Protein AF-A0A0F9E425-F1 (afdb_monomer)

Structure (mmCIF, N/CA/C/O backbone):
data_AF-A0A0F9E425-F1
#
_entry.id   AF-A0A0F9E425-F1
#
loop_
_atom_site.group_PDB
_atom_site.id
_atom_site.type_symbol
_atom_site.label_atom_id
_atom_site.label_alt_id
_atom_site.label_comp_id
_atom_site.label_asym_id
_atom_site.label_entity_id
_atom_site.label_seq_id
_atom_site.pdbx_PDB_ins_code
_atom_site.Cartn_x
_atom_site.Cartn_y
_atom_site.Cartn_z
_atom_site.occupancy
_atom_site.B_iso_or_equiv
_atom_site.auth_seq_id
_atom_site.auth_comp_id
_atom_site.auth_asym_id
_atom_site.auth_atom_id
_atom_site.pdbx_PDB_model_num
ATOM 1 N N . MET A 1 1 ? 0.631 -3.404 28.131 1.00 61.56 1 MET A N 1
ATOM 2 C CA . MET A 1 1 ? -0.247 -3.613 26.960 1.00 61.56 1 MET A CA 1
ATOM 3 C C . MET A 1 1 ? -1.088 -4.842 27.243 1.00 61.56 1 MET A C 1
ATOM 5 O O . MET A 1 1 ? -0.499 -5.851 27.614 1.00 61.56 1 MET A O 1
ATOM 9 N N . LYS A 1 2 ? -2.419 -4.755 27.151 1.00 72.88 2 LYS A N 1
ATOM 10 C CA . LYS A 1 2 ? -3.288 -5.937 27.237 1.00 72.88 2 LYS A CA 1
ATOM 11 C C . LYS A 1 2 ? -3.445 -6.493 25.8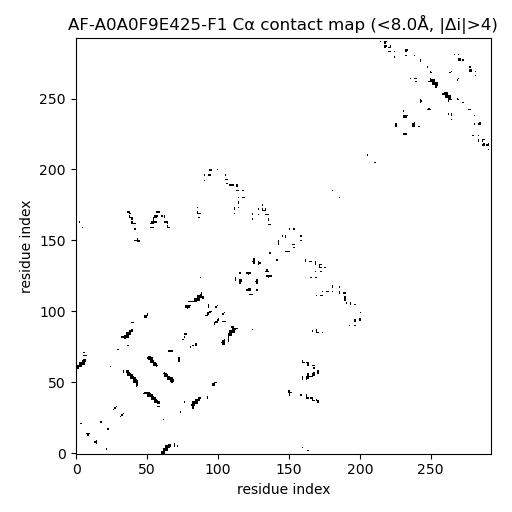22 1.00 72.88 2 LYS A C 1
ATOM 13 O O . LYS A 1 2 ? -3.894 -5.760 24.943 1.00 72.88 2 LYS A O 1
ATOM 18 N N . ALA A 1 3 ? -2.983 -7.718 25.596 1.00 70.19 3 ALA A N 1
ATOM 19 C CA . ALA A 1 3 ? -2.999 -8.366 24.290 1.00 70.19 3 ALA A CA 1
ATOM 20 C C . ALA A 1 3 ? -3.709 -9.718 24.397 1.00 70.19 3 ALA A C 1
ATOM 22 O O . ALA A 1 3 ? -3.396 -10.507 25.290 1.00 70.19 3 ALA A O 1
ATOM 23 N N . TYR A 1 4 ? -4.638 -9.974 23.483 1.00 76.25 4 TYR A N 1
ATOM 24 C CA . TYR A 1 4 ? -5.460 -11.176 23.438 1.00 76.25 4 TYR A CA 1
ATOM 25 C C . TYR A 1 4 ? -5.250 -11.864 22.089 1.00 76.25 4 TYR A C 1
ATOM 27 O O . TYR A 1 4 ? -5.409 -11.247 21.039 1.00 76.25 4 TYR A O 1
ATOM 35 N N . LEU A 1 5 ? -4.850 -13.134 22.104 1.00 75.06 5 LEU A N 1
ATOM 36 C CA . LEU A 1 5 ? -4.574 -13.895 20.887 1.00 75.06 5 LEU A CA 1
ATOM 37 C C . LEU A 1 5 ? -5.738 -14.848 20.617 1.00 75.06 5 LEU A C 1
ATOM 39 O O . LEU A 1 5 ? -5.871 -15.878 21.274 1.00 75.06 5 LEU A O 1
ATOM 43 N N . GLY A 1 6 ? -6.568 -14.488 19.646 1.00 58.31 6 GLY A N 1
ATOM 44 C CA . GLY A 1 6 ? -7.607 -15.313 19.051 1.00 58.31 6 GLY A CA 1
ATOM 45 C C . GLY A 1 6 ? -7.000 -16.410 18.201 1.00 58.31 6 GLY A C 1
ATOM 46 O O . GLY A 1 6 ? -6.804 -16.266 16.995 1.00 58.31 6 GLY A O 1
ATOM 47 N N . ARG A 1 7 ? -6.625 -17.494 18.874 1.00 53.06 7 ARG A N 1
ATOM 48 C CA . ARG A 1 7 ? -6.390 -18.783 18.242 1.00 53.06 7 ARG A CA 1
ATOM 49 C C . ARG A 1 7 ? -7.005 -19.834 19.145 1.00 53.06 7 ARG A C 1
ATOM 51 O O . ARG A 1 7 ? -6.376 -20.266 20.109 1.00 53.06 7 ARG A O 1
ATOM 58 N N . HIS A 1 8 ? -8.246 -20.220 18.854 1.00 43.91 8 HIS A N 1
ATOM 59 C CA . HIS A 1 8 ? -8.999 -21.156 19.699 1.00 43.91 8 HIS A CA 1
ATOM 60 C C . HIS A 1 8 ? -8.306 -22.532 19.837 1.00 43.91 8 HIS A C 1
ATOM 62 O O . HIS A 1 8 ? -8.555 -23.270 20.790 1.00 43.91 8 HIS A O 1
ATOM 68 N N . THR A 1 9 ? -7.389 -22.865 18.924 1.00 42.28 9 THR A N 1
ATOM 69 C CA . THR A 1 9 ? -6.466 -24.005 19.020 1.00 42.28 9 THR A CA 1
ATOM 70 C C . THR A 1 9 ? -5.176 -23.683 18.258 1.00 42.28 9 THR A C 1
ATOM 72 O O . THR A 1 9 ? -5.177 -23.640 17.026 1.00 42.28 9 THR A O 1
ATOM 75 N N . PRO A 1 10 ? -4.043 -23.418 18.927 1.00 42.88 10 PRO A N 1
ATOM 76 C CA . PRO A 1 10 ? -2.785 -23.295 18.207 1.00 42.88 10 PRO A CA 1
ATOM 77 C C . PRO A 1 10 ? -2.330 -24.663 17.674 1.00 42.88 10 PRO A C 1
ATOM 79 O O . PRO A 1 10 ? -2.528 -25.693 18.315 1.00 42.88 10 PRO A O 1
ATOM 82 N N . LYS A 1 11 ? -1.682 -24.675 16.496 1.00 41.50 11 LYS A N 1
ATOM 83 C CA . LYS A 1 11 ? -1.100 -25.888 15.875 1.00 41.50 11 LYS A CA 1
ATOM 84 C C . LYS A 1 11 ? -0.090 -26.619 16.776 1.00 41.50 11 LYS A C 1
ATOM 86 O O . LYS A 1 11 ? 0.227 -27.771 16.514 1.00 41.50 11 LYS A O 1
ATOM 91 N N . ASP A 1 12 ? 0.420 -25.942 17.803 1.00 49.97 12 ASP A N 1
ATOM 92 C CA . ASP A 1 12 ? 1.374 -26.464 18.785 1.00 49.97 12 ASP A CA 1
ATOM 93 C C . ASP A 1 12 ? 0.703 -27.116 20.017 1.00 49.97 12 ASP A C 1
ATOM 95 O O . ASP A 1 12 ? 1.403 -27.586 20.909 1.00 49.97 12 ASP A O 1
ATOM 99 N N . GLY A 1 13 ? -0.636 -27.154 20.087 1.00 38.19 13 GLY A N 1
ATOM 100 C CA . GLY A 1 13 ? -1.379 -27.778 21.188 1.00 38.19 13 GLY A CA 1
ATOM 101 C C . GLY A 1 13 ? -1.402 -26.978 22.499 1.00 38.19 13 GLY A C 1
ATOM 102 O O . GLY A 1 13 ? -1.953 -27.456 23.490 1.00 38.19 13 GLY A O 1
ATOM 103 N N . THR A 1 14 ? -0.851 -25.760 22.538 1.00 42.91 14 THR A N 1
ATOM 104 C CA . THR A 1 14 ? -0.826 -24.931 23.755 1.00 42.91 14 THR A CA 1
ATOM 105 C C . THR A 1 14 ? -2.136 -24.160 23.962 1.00 42.91 14 THR A C 1
ATOM 107 O O . THR A 1 14 ? -2.278 -23.003 23.580 1.00 42.91 14 THR A O 1
ATOM 110 N N . SER A 1 15 ? -3.131 -24.788 24.592 1.00 39.59 15 SER A N 1
ATOM 111 C CA . SER A 1 15 ? -4.315 -24.070 25.088 1.00 39.59 15 SER A CA 1
ATOM 112 C C . SER A 1 15 ? -3.916 -23.140 26.241 1.00 39.59 15 SER A C 1
ATOM 114 O O . SER A 1 15 ? -3.440 -23.601 27.277 1.00 39.59 15 SER A O 1
ATOM 116 N N . ILE A 1 16 ? -4.104 -21.829 26.075 1.00 47.19 16 ILE A N 1
ATOM 117 C CA . ILE A 1 16 ? -4.072 -20.878 27.191 1.00 47.19 16 ILE A CA 1
ATOM 118 C C . ILE A 1 16 ? -5.531 -20.622 27.562 1.00 47.19 16 ILE A C 1
ATOM 120 O O . ILE A 1 16 ? -6.255 -19.980 26.804 1.00 47.19 16 ILE A O 1
ATOM 124 N N . ALA A 1 17 ? -5.975 -21.147 28.706 1.00 42.06 17 ALA A N 1
ATOM 125 C CA . ALA A 1 17 ? -7.302 -20.837 29.226 1.00 42.06 17 ALA A CA 1
ATOM 126 C C . ALA A 1 17 ? -7.415 -19.312 29.453 1.00 42.06 17 ALA A C 1
ATOM 128 O O . ALA A 1 17 ? -6.533 -18.736 30.103 1.00 42.06 17 ALA A O 1
ATOM 129 N N . PRO A 1 18 ? -8.456 -18.635 28.933 1.00 51.19 18 PRO A N 1
ATOM 130 C CA . PRO A 1 18 ? -8.637 -17.208 29.160 1.00 51.19 18 PRO A CA 1
ATOM 131 C C . PRO A 1 18 ? -8.812 -16.933 30.659 1.00 51.19 18 PRO A C 1
ATOM 133 O O . PRO A 1 18 ? -9.639 -17.559 31.319 1.00 51.19 18 PRO A O 1
ATOM 136 N N . THR A 1 19 ? -8.054 -15.990 31.221 1.00 54.22 19 THR A N 1
ATOM 137 C CA . THR A 1 19 ? -8.337 -15.481 32.573 1.00 54.22 19 THR A CA 1
ATOM 138 C C . THR A 1 19 ? -9.655 -14.690 32.558 1.00 54.22 19 THR A C 1
ATOM 140 O O . THR A 1 19 ? -10.062 -14.192 31.511 1.00 54.22 19 THR A O 1
ATOM 143 N N . GLY A 1 20 ? -10.336 -14.527 33.700 1.00 55.62 20 GLY A N 1
ATOM 144 C CA . GLY A 1 20 ? -11.655 -13.862 33.744 1.00 55.62 20 GLY A CA 1
ATOM 145 C C . GLY A 1 20 ? -11.691 -12.458 33.111 1.00 55.62 20 GLY A C 1
ATOM 146 O O . GLY A 1 20 ? -12.665 -12.097 32.463 1.00 55.62 20 GLY A O 1
ATOM 147 N N . LEU A 1 21 ? -10.591 -11.700 33.200 1.00 59.22 21 LEU A N 1
ATOM 148 C CA . LEU A 1 21 ? -10.438 -10.394 32.541 1.00 59.22 21 LEU A CA 1
ATOM 149 C C . LEU A 1 21 ? -10.380 -10.484 31.006 1.00 59.22 21 LEU A C 1
ATOM 151 O O . LEU A 1 21 ? -10.872 -9.586 30.326 1.00 59.22 21 LEU A O 1
ATOM 155 N N . VAL A 1 22 ? -9.785 -11.553 30.465 1.00 62.34 22 VAL A N 1
ATOM 156 C CA . VAL A 1 22 ? -9.738 -11.814 29.018 1.00 62.34 22 VAL A CA 1
ATOM 157 C C . VAL A 1 22 ? -11.142 -12.083 28.494 1.00 62.34 22 VAL A C 1
ATOM 159 O O . VAL A 1 22 ? -11.507 -11.549 27.453 1.00 62.34 22 VAL A O 1
ATOM 162 N N . HIS A 1 23 ? -11.938 -12.851 29.243 1.00 67.12 23 HIS A N 1
ATOM 163 C CA . HIS A 1 23 ? -13.315 -13.165 28.872 1.00 67.12 23 HIS A CA 1
ATOM 164 C C . HIS A 1 23 ? -14.173 -11.900 28.763 1.00 67.12 23 HIS A C 1
ATOM 166 O O . HIS A 1 23 ? -14.819 -11.693 27.744 1.00 67.12 23 HIS A O 1
ATOM 172 N N . THR A 1 24 ? -14.099 -10.995 29.745 1.00 76.50 24 THR A N 1
ATOM 173 C CA . THR A 1 24 ? -14.892 -9.755 29.732 1.00 76.50 24 THR A CA 1
ATOM 174 C C . THR A 1 24 ? -14.495 -8.805 28.600 1.00 76.50 24 THR A C 1
ATOM 176 O O . THR A 1 24 ? -15.363 -8.233 27.948 1.00 76.50 24 THR A O 1
ATOM 179 N N . ALA A 1 25 ? -13.195 -8.619 28.338 1.00 79.94 25 ALA A N 1
ATOM 180 C CA . ALA A 1 25 ? -12.744 -7.756 27.240 1.00 79.94 25 ALA A CA 1
ATOM 181 C C . ALA A 1 25 ? -13.157 -8.322 25.874 1.00 79.94 25 ALA A C 1
ATOM 183 O O . ALA A 1 25 ? -13.579 -7.576 24.990 1.00 79.94 25 ALA A O 1
ATOM 184 N N . TRP A 1 26 ? -13.070 -9.645 25.730 1.00 81.19 26 TRP A N 1
ATOM 185 C CA . TRP A 1 26 ? -13.531 -10.358 24.550 1.00 81.19 26 TRP A CA 1
ATOM 186 C C . TRP A 1 26 ? -15.041 -10.211 24.373 1.00 81.19 26 TRP A C 1
ATOM 188 O O . TRP A 1 26 ? -15.475 -9.702 23.354 1.00 81.19 26 TRP A O 1
ATOM 198 N N . GLU A 1 27 ? -15.857 -10.558 25.368 1.00 83.12 27 GLU A N 1
ATOM 199 C CA . GLU A 1 27 ? -17.317 -10.411 25.300 1.00 83.12 27 GLU A CA 1
ATOM 200 C C . GLU A 1 27 ? -17.747 -8.982 24.975 1.00 83.12 27 GLU A C 1
ATOM 202 O O . GLU A 1 27 ? -18.619 -8.781 24.128 1.00 83.12 27 GLU A O 1
ATOM 207 N N . ASN A 1 28 ? -17.108 -7.983 25.587 1.00 85.75 28 ASN A N 1
ATOM 208 C CA . ASN A 1 28 ? -17.405 -6.581 25.316 1.00 85.75 28 ASN A CA 1
ATOM 209 C C . ASN A 1 28 ? -17.129 -6.209 23.858 1.00 85.75 28 ASN A C 1
ATOM 211 O O . ASN A 1 28 ? -17.929 -5.494 23.264 1.00 85.75 28 ASN A O 1
ATOM 215 N N . LEU A 1 29 ? -16.049 -6.722 23.257 1.00 88.12 29 LEU A N 1
ATOM 216 C CA . LEU A 1 29 ? -15.728 -6.458 21.855 1.00 88.12 29 LEU A CA 1
ATOM 217 C C . LEU A 1 29 ? -16.848 -6.917 20.905 1.00 88.12 29 LEU A C 1
ATOM 219 O O . LEU A 1 29 ? -17.095 -6.248 19.908 1.00 88.12 29 LEU A O 1
ATOM 223 N N . PHE A 1 30 ? -17.530 -8.025 21.215 1.00 87.19 30 PHE A N 1
ATOM 224 C CA . PHE A 1 30 ? -18.596 -8.582 20.370 1.00 87.19 30 PHE A CA 1
ATOM 225 C C . PHE A 1 30 ? -19.990 -8.049 20.714 1.00 87.19 30 PHE A C 1
ATOM 227 O O . PHE A 1 30 ? -20.825 -7.891 19.827 1.00 87.19 30 PHE A O 1
ATOM 234 N N . THR A 1 31 ? -20.272 -7.814 21.995 1.00 87.75 31 THR A N 1
ATOM 235 C CA . THR A 1 31 ? -21.622 -7.460 22.469 1.00 87.75 31 THR A CA 1
ATOM 236 C C . THR A 1 31 ? -21.850 -5.957 22.565 1.00 87.75 31 THR A C 1
ATOM 238 O O . THR A 1 31 ? -22.972 -5.496 22.367 1.00 87.75 31 THR A O 1
ATOM 241 N N . ASN A 1 32 ? -20.801 -5.187 22.851 1.00 89.81 32 ASN A N 1
ATOM 242 C CA . ASN A 1 32 ? -20.863 -3.741 23.012 1.00 89.81 32 ASN A CA 1
ATOM 243 C C . ASN A 1 32 ? -19.580 -3.089 22.466 1.00 89.81 32 ASN A C 1
ATOM 245 O O . ASN A 1 32 ? -18.782 -2.542 23.240 1.00 89.81 32 ASN A O 1
ATOM 249 N N . PRO A 1 33 ? -19.336 -3.189 21.144 1.00 90.69 33 PRO A N 1
ATOM 250 C CA . PRO A 1 33 ? -18.112 -2.676 20.553 1.00 90.69 33 PRO A CA 1
ATOM 251 C C . PRO A 1 33 ? -17.990 -1.162 20.772 1.00 90.69 33 PRO A C 1
ATOM 253 O O . PRO A 1 33 ? -18.996 -0.443 20.748 1.00 90.69 33 PRO A O 1
ATOM 256 N N . PRO A 1 34 ? -16.765 -0.635 20.951 1.00 93.75 34 PRO A N 1
ATOM 257 C CA . PRO A 1 34 ? -16.564 0.803 21.055 1.00 93.75 34 PRO A CA 1
ATOM 258 C C . PRO A 1 34 ? -17.016 1.512 19.761 1.00 93.75 34 PRO A C 1
ATOM 260 O O . PRO A 1 34 ? -17.096 0.892 18.695 1.00 93.75 34 PRO A O 1
ATOM 263 N N . PRO A 1 35 ? -17.271 2.834 19.813 1.00 95.62 35 PRO A N 1
ATOM 264 C CA . PRO A 1 35 ? -17.715 3.597 18.643 1.00 95.62 35 PRO A CA 1
ATOM 265 C C . PRO A 1 35 ? -16.691 3.597 17.501 1.00 95.62 35 PRO A C 1
ATOM 267 O O . PRO A 1 35 ? -17.048 3.834 16.349 1.00 95.62 35 PRO A O 1
ATOM 270 N N . TYR A 1 36 ? -15.421 3.332 17.808 1.00 97.38 36 TYR A N 1
ATOM 271 C CA . TYR A 1 36 ? -14.363 3.148 16.828 1.00 97.38 36 TYR A CA 1
ATOM 272 C C . TYR A 1 36 ? -13.325 2.134 17.312 1.00 97.38 36 TYR A C 1
ATOM 274 O O . TYR A 1 36 ? -13.063 2.018 18.511 1.00 97.38 36 TYR A O 1
ATOM 282 N N . VAL A 1 37 ? -12.719 1.429 16.360 1.00 98.00 37 VAL A N 1
ATOM 283 C CA . VAL A 1 37 ? -11.595 0.505 16.566 1.00 98.00 37 VAL A CA 1
ATOM 284 C C . VAL A 1 37 ? -10.520 0.785 15.529 1.00 98.00 37 VAL A C 1
ATOM 286 O O . VAL A 1 37 ? -10.839 1.185 14.412 1.00 98.00 37 VAL A O 1
ATOM 289 N N . ALA A 1 38 ? -9.256 0.576 15.885 1.00 98.25 38 ALA A N 1
ATOM 290 C CA . ALA A 1 38 ? -8.162 0.600 14.926 1.00 98.25 38 ALA A CA 1
ATOM 291 C C . ALA A 1 38 ? -7.850 -0.814 14.469 1.00 98.25 38 ALA A C 1
ATOM 293 O O . ALA A 1 38 ? -7.866 -1.739 15.281 1.00 98.25 38 ALA A O 1
ATOM 294 N N . LEU A 1 39 ? -7.589 -0.954 13.179 1.00 98.12 39 LEU A N 1
ATOM 295 C CA . LEU A 1 39 ? -7.440 -2.223 12.497 1.00 98.12 39 LEU A CA 1
ATOM 296 C C . LEU A 1 39 ? -6.144 -2.229 11.690 1.00 98.12 39 LEU A C 1
ATOM 298 O O . LEU A 1 39 ? -5.695 -1.189 11.210 1.00 98.12 39 LEU A O 1
ATOM 302 N N . ASP A 1 40 ? -5.566 -3.413 11.567 1.00 97.94 40 ASP A N 1
ATOM 303 C CA . ASP A 1 40 ? -4.390 -3.697 10.749 1.00 97.94 40 ASP A CA 1
ATOM 304 C C . ASP A 1 40 ? -4.487 -5.144 10.261 1.00 97.94 40 ASP A C 1
ATOM 306 O O . ASP A 1 40 ? -4.990 -6.003 10.997 1.00 97.94 40 ASP A O 1
ATOM 310 N N . ILE A 1 41 ? -4.041 -5.430 9.039 1.00 97.50 41 ILE A N 1
ATOM 311 C CA . ILE A 1 41 ? -3.929 -6.805 8.549 1.00 97.50 41 ILE A CA 1
ATOM 312 C C . ILE A 1 41 ? -2.485 -7.182 8.268 1.00 97.50 41 ILE A C 1
ATOM 314 O O . ILE A 1 41 ? -1.696 -6.386 7.772 1.00 97.50 41 ILE A O 1
ATOM 318 N N . GLU A 1 42 ? -2.187 -8.467 8.433 1.00 96.69 42 GLU A N 1
ATOM 319 C CA . GLU A 1 42 ? -0.921 -9.020 7.963 1.00 96.69 42 GLU A CA 1
ATOM 320 C C . GLU A 1 42 ? -1.105 -9.829 6.688 1.00 96.69 42 GLU A C 1
ATOM 322 O O . GLU A 1 42 ? -2.070 -10.586 6.524 1.00 96.69 42 GLU A O 1
ATOM 327 N N . THR A 1 43 ? -0.141 -9.685 5.781 1.00 96.38 43 THR A N 1
ATOM 328 C CA . THR A 1 43 ? -0.094 -10.392 4.498 1.00 96.38 43 THR A CA 1
ATOM 329 C C . THR A 1 43 ? 1.310 -10.952 4.254 1.00 96.38 43 THR A C 1
ATOM 331 O O . THR A 1 43 ? 2.285 -10.396 4.763 1.00 96.38 43 THR A O 1
ATOM 334 N N . PRO A 1 44 ? 1.465 -12.027 3.458 1.00 94.31 44 PRO A N 1
ATOM 335 C CA . PRO A 1 44 ? 2.774 -12.604 3.157 1.00 94.31 44 PRO A CA 1
ATOM 336 C C . PRO A 1 44 ? 3.774 -11.601 2.567 1.00 94.31 44 PRO A C 1
ATOM 338 O O . PRO A 1 44 ? 4.975 -11.685 2.842 1.00 94.31 44 PRO A O 1
ATOM 341 N N . SER A 1 45 ? 3.292 -10.691 1.712 1.00 92.62 45 SER A N 1
ATOM 342 C CA . SER A 1 45 ? 4.082 -9.636 1.068 1.00 92.62 45 SER A CA 1
ATOM 343 C C . SER A 1 45 ? 3.182 -8.586 0.405 1.00 92.62 45 SER A C 1
ATOM 345 O O . SER A 1 45 ? 1.988 -8.796 0.222 1.00 92.62 45 SER A O 1
ATOM 347 N N . LEU A 1 46 ? 3.771 -7.489 -0.084 1.00 90.06 46 LEU A N 1
ATOM 348 C CA . LEU A 1 46 ? 3.041 -6.466 -0.851 1.00 90.06 46 LEU A CA 1
ATOM 349 C C . LEU A 1 46 ? 2.386 -6.998 -2.141 1.00 90.06 46 LEU A C 1
ATOM 351 O O . LEU A 1 46 ? 1.369 -6.453 -2.577 1.00 90.06 46 LEU A O 1
ATOM 355 N N . ALA A 1 47 ? 2.978 -8.031 -2.752 1.00 90.62 47 ALA A N 1
ATOM 356 C CA . ALA A 1 47 ? 2.478 -8.657 -3.977 1.00 90.62 47 ALA A CA 1
ATOM 357 C C . ALA A 1 47 ? 1.421 -9.733 -3.687 1.00 90.62 47 ALA A C 1
ATOM 359 O O . ALA A 1 47 ? 0.429 -9.840 -4.401 1.00 90.62 47 ALA A O 1
ATOM 360 N N . ASN A 1 48 ? 1.613 -10.514 -2.621 1.00 93.69 48 ASN A N 1
ATOM 361 C CA . ASN A 1 48 ? 0.644 -11.503 -2.160 1.00 93.69 48 ASN A CA 1
ATOM 362 C C . ASN A 1 48 ? -0.142 -10.942 -0.972 1.00 93.69 48 ASN A C 1
ATOM 364 O O . ASN A 1 48 ? 0.265 -11.107 0.175 1.00 93.69 48 ASN A O 1
ATOM 368 N N . ARG A 1 49 ? -1.291 -10.325 -1.262 1.00 95.12 49 ARG A N 1
ATOM 369 C CA . ARG A 1 49 ? -2.157 -9.668 -0.268 1.00 95.12 49 ARG A CA 1
ATOM 370 C C . ARG A 1 49 ? -3.168 -10.601 0.406 1.00 95.12 49 ARG A C 1
ATOM 372 O O . ARG A 1 49 ? -4.190 -10.154 0.922 1.00 95.12 49 ARG A O 1
ATOM 379 N N . ARG A 1 50 ? -2.922 -11.915 0.395 1.00 95.62 50 ARG A N 1
ATOM 380 C CA . ARG A 1 50 ? -3.749 -12.869 1.142 1.00 95.62 50 ARG A CA 1
ATOM 381 C C . ARG A 1 50 ? -3.676 -12.540 2.634 1.00 95.62 50 ARG A C 1
ATOM 383 O O . ARG A 1 50 ? -2.595 -12.547 3.207 1.00 95.62 50 ARG A O 1
ATOM 390 N N . VAL A 1 51 ? -4.824 -12.309 3.260 1.00 96.44 51 VAL A N 1
ATOM 391 C CA . VAL A 1 51 ? -4.897 -11.986 4.690 1.00 96.44 51 VAL A CA 1
ATOM 392 C C . VAL A 1 51 ? -4.477 -13.199 5.530 1.00 96.44 51 VAL A C 1
ATOM 394 O O . VAL A 1 51 ? -4.994 -14.303 5.339 1.00 96.44 51 VAL A O 1
ATOM 397 N N . MET A 1 52 ? -3.513 -13.003 6.430 1.00 95.31 52 MET A N 1
ATOM 398 C CA . MET A 1 52 ? -3.035 -14.011 7.389 1.00 95.31 52 MET A CA 1
ATOM 399 C C . MET A 1 52 ? -3.735 -13.879 8.739 1.00 95.31 52 MET A C 1
ATOM 401 O O . MET A 1 52 ? -4.075 -14.876 9.373 1.00 95.31 52 MET A O 1
ATOM 405 N N . GLY A 1 53 ? -3.967 -12.645 9.165 1.00 95.19 53 GLY A N 1
ATOM 406 C CA . GLY A 1 53 ? -4.648 -12.332 10.404 1.00 95.19 53 GLY A CA 1
ATOM 407 C C . GLY A 1 53 ? -4.888 -10.844 10.526 1.00 95.19 53 GLY A C 1
ATOM 408 O O . GLY A 1 53 ? -4.478 -10.065 9.662 1.00 95.19 53 GLY A O 1
ATOM 409 N N . VAL A 1 54 ? -5.601 -10.487 11.585 1.00 96.44 54 VAL A N 1
ATOM 410 C CA . VAL A 1 54 ? -6.111 -9.139 11.784 1.00 96.44 54 VAL A CA 1
ATOM 411 C C . VAL A 1 54 ? -5.883 -8.697 13.218 1.00 96.44 54 VAL A C 1
ATOM 413 O O . VAL A 1 54 ? -6.236 -9.399 14.168 1.00 96.44 54 VAL A O 1
ATOM 416 N N . GLY A 1 55 ? -5.286 -7.522 13.358 1.00 97.00 55 GLY A N 1
ATOM 417 C CA . GLY A 1 55 ? -5.048 -6.820 14.602 1.00 97.00 55 GLY A CA 1
ATOM 418 C C . GLY A 1 55 ? -6.172 -5.830 14.850 1.00 97.00 55 GLY A C 1
ATOM 419 O O . GLY A 1 55 ? -6.602 -5.118 13.947 1.00 97.00 55 GLY A O 1
ATOM 420 N N . ILE A 1 56 ? -6.654 -5.781 16.085 1.00 97.19 56 ILE A N 1
ATOM 421 C CA . ILE A 1 56 ? -7.699 -4.861 16.526 1.00 97.19 56 ILE A CA 1
ATOM 422 C C . ILE A 1 56 ? -7.200 -4.161 17.777 1.00 97.19 56 ILE A C 1
ATOM 424 O O . ILE A 1 56 ? -6.787 -4.819 18.729 1.00 97.19 56 ILE A O 1
ATOM 428 N N . ALA A 1 57 ? -7.274 -2.838 17.816 1.00 96.56 57 ALA A N 1
ATOM 429 C CA . ALA A 1 57 ? -7.022 -2.056 19.014 1.00 96.56 57 ALA A CA 1
ATOM 430 C C . ALA A 1 57 ? -8.234 -1.194 19.356 1.00 96.56 57 ALA A C 1
ATOM 432 O O . ALA A 1 57 ? -8.855 -0.571 18.494 1.00 96.56 57 ALA A O 1
ATOM 433 N N . THR A 1 58 ? -8.560 -1.149 20.642 1.00 95.94 58 THR A N 1
ATOM 434 C CA . THR A 1 58 ? -9.667 -0.355 21.182 1.00 95.94 58 THR A CA 1
ATOM 435 C C . THR A 1 58 ? -9.149 0.908 21.877 1.00 95.94 58 THR A C 1
ATOM 437 O O . THR A 1 58 ? -7.989 0.953 22.307 1.00 95.94 58 THR A O 1
ATOM 440 N N . PRO A 1 59 ? -10.000 1.932 22.071 1.00 94.38 59 PRO A N 1
ATOM 441 C CA . PRO A 1 59 ? -9.630 3.133 22.827 1.00 94.38 59 PRO A CA 1
ATOM 442 C C . PRO A 1 59 ? -9.259 2.833 24.288 1.00 94.38 59 PRO A C 1
ATOM 444 O O . PRO A 1 59 ? -8.474 3.555 24.897 1.00 94.38 59 PRO A O 1
ATOM 447 N N . GLN A 1 60 ? -9.782 1.737 24.845 1.00 92.19 60 GLN A N 1
ATOM 448 C CA . GLN A 1 60 ? -9.495 1.255 26.200 1.00 92.19 60 GLN A CA 1
ATOM 449 C C . GLN A 1 60 ? -8.137 0.537 26.309 1.00 92.19 60 GLN A C 1
ATOM 451 O O . GLN A 1 60 ? -7.786 0.045 27.384 1.00 92.19 60 GLN A O 1
ATOM 456 N N . ASN A 1 61 ? -7.347 0.509 25.225 1.00 90.38 61 ASN A N 1
ATOM 457 C CA . ASN A 1 61 ? -6.042 -0.150 25.139 1.00 90.38 61 ASN A CA 1
ATOM 458 C C . ASN A 1 61 ? -6.113 -1.682 25.308 1.00 90.38 61 ASN A C 1
ATOM 460 O O . ASN A 1 61 ? -5.118 -2.318 25.677 1.00 90.38 61 ASN A O 1
ATOM 464 N N . ASP A 1 62 ? -7.277 -2.268 25.020 1.00 92.19 62 ASP A N 1
ATOM 465 C CA . ASP A 1 62 ? -7.438 -3.696 24.760 1.00 92.19 62 ASP A CA 1
ATOM 466 C C . ASP A 1 62 ? -7.098 -3.968 23.294 1.00 92.19 62 ASP A C 1
ATOM 468 O O . ASP A 1 62 ? -7.596 -3.270 22.404 1.00 92.19 62 ASP A O 1
ATOM 472 N N . ASN A 1 63 ? -6.222 -4.947 23.053 1.00 93.69 63 ASN A N 1
ATOM 473 C CA . ASN A 1 63 ? -5.712 -5.243 21.720 1.00 93.69 63 ASN A CA 1
ATOM 474 C C . ASN A 1 63 ? -5.823 -6.740 21.421 1.00 93.69 63 ASN A C 1
ATOM 476 O O . ASN A 1 63 ? -5.442 -7.568 22.247 1.00 93.69 63 ASN A O 1
ATOM 480 N N . PHE A 1 64 ? -6.313 -7.086 20.242 1.00 94.00 64 PHE A N 1
ATOM 481 C CA . PHE A 1 64 ? -6.676 -8.442 19.859 1.00 94.00 64 PHE A CA 1
ATOM 482 C C . PHE A 1 64 ? -5.992 -8.804 18.546 1.00 94.00 64 PHE A C 1
ATOM 484 O O . PHE A 1 64 ? -5.867 -7.958 17.666 1.00 94.00 64 PHE A O 1
ATOM 491 N N . TYR A 1 65 ? -5.570 -10.054 18.407 1.00 94.50 65 TYR A N 1
ATOM 492 C CA . TYR A 1 65 ? -5.231 -10.638 17.113 1.00 94.50 65 TYR A CA 1
ATOM 493 C C . TYR A 1 65 ? -6.173 -11.782 16.832 1.00 94.50 65 TYR A C 1
ATOM 495 O O . TYR A 1 65 ? -6.411 -12.593 17.721 1.00 94.50 65 TYR A O 1
ATOM 503 N N . PHE A 1 66 ? -6.621 -11.893 15.596 1.00 92.81 66 PHE A N 1
ATOM 504 C CA . PHE A 1 66 ? -7.353 -13.049 15.122 1.00 92.81 66 PHE A CA 1
ATOM 505 C C . PHE A 1 66 ? -6.636 -13.621 13.907 1.00 92.81 66 PHE A C 1
ATOM 507 O O . PHE A 1 66 ? -6.309 -12.893 12.968 1.00 92.81 66 PHE A O 1
ATOM 514 N N . ASP A 1 67 ? -6.383 -14.928 13.922 1.00 91.62 67 ASP A N 1
ATOM 515 C CA . ASP A 1 67 ? -6.011 -15.633 12.698 1.00 91.62 67 ASP A CA 1
ATOM 516 C C . ASP A 1 67 ? -7.169 -15.504 11.699 1.00 91.62 67 ASP A C 1
ATOM 518 O O . ASP A 1 67 ? -8.335 -15.630 12.073 1.00 91.62 67 ASP A O 1
ATOM 522 N N . PHE A 1 68 ? -6.872 -15.239 10.427 1.00 91.88 68 PHE A N 1
ATOM 523 C CA . PHE A 1 68 ? -7.923 -14.993 9.438 1.00 91.88 68 PHE A CA 1
ATOM 524 C C . PHE A 1 68 ? -8.820 -16.220 9.201 1.00 91.88 68 PHE A C 1
ATOM 526 O O . PHE A 1 68 ? -9.936 -16.097 8.700 1.00 91.88 68 PHE A O 1
ATOM 533 N N . THR A 1 69 ? -8.338 -17.409 9.569 1.00 87.94 69 THR A N 1
ATOM 534 C CA . THR A 1 69 ? -9.096 -18.664 9.509 1.00 87.94 69 THR A CA 1
ATOM 535 C C . THR A 1 69 ? -9.896 -18.962 10.778 1.00 87.94 69 THR A C 1
ATOM 537 O O . THR A 1 69 ? -10.592 -19.977 10.818 1.00 87.94 69 THR A O 1
ATOM 540 N N . ASP A 1 70 ? -9.818 -18.114 11.811 1.00 85.94 70 ASP A N 1
ATOM 541 C CA . ASP A 1 70 ? -10.531 -18.327 13.070 1.00 85.94 70 ASP A CA 1
ATOM 542 C C . ASP A 1 70 ? -12.058 -18.189 12.860 1.00 85.94 70 ASP A C 1
ATOM 544 O O . ASP A 1 70 ? -12.531 -17.126 12.437 1.00 85.94 70 ASP A O 1
ATOM 548 N N . PRO A 1 71 ? -12.864 -19.227 13.170 1.00 83.06 71 PRO A N 1
ATOM 549 C CA . PRO A 1 71 ? -14.324 -19.151 13.078 1.00 83.06 71 PRO A CA 1
ATOM 550 C C . PRO A 1 71 ? -14.943 -18.060 13.964 1.00 83.06 71 PRO A C 1
ATOM 552 O O . PRO A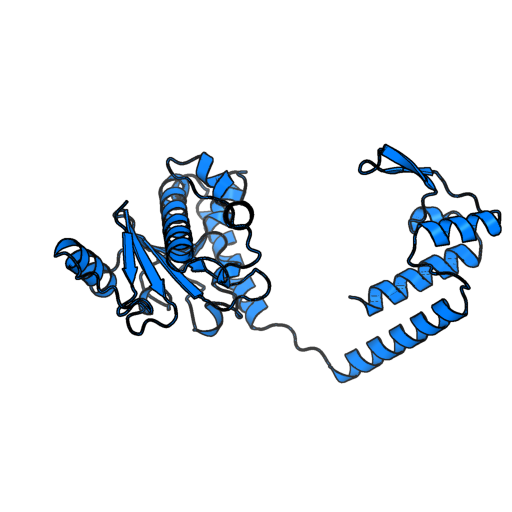 1 71 ? -16.043 -17.592 13.681 1.00 83.06 71 PRO A O 1
ATOM 555 N N . GLY A 1 72 ? -14.248 -17.661 15.033 1.00 84.38 72 GLY A N 1
ATOM 556 C CA . GLY A 1 72 ? -14.647 -16.605 15.958 1.00 84.38 72 GLY A CA 1
ATOM 557 C C . GLY A 1 72 ? -14.285 -15.191 15.502 1.00 84.38 72 GLY A C 1
ATOM 558 O O . GLY A 1 72 ? -14.401 -14.267 16.303 1.00 84.38 72 GLY A O 1
ATOM 559 N N . MET A 1 73 ? -13.836 -14.995 14.257 1.00 88.69 73 MET A N 1
ATOM 560 C CA . MET A 1 73 ? -13.531 -13.671 13.704 1.00 88.69 73 MET A CA 1
ATOM 561 C C . MET A 1 73 ? -14.690 -12.674 13.924 1.00 88.69 73 MET A C 1
ATOM 563 O O . MET A 1 73 ? -15.833 -12.964 13.549 1.00 88.69 73 MET A O 1
ATOM 567 N N . PRO A 1 74 ? -14.432 -11.467 14.468 1.00 91.00 74 PRO A N 1
ATOM 568 C CA . PRO A 1 74 ? -15.465 -10.464 14.714 1.00 91.00 74 PRO A CA 1
ATOM 569 C C . PRO A 1 74 ? -15.835 -9.723 13.419 1.00 91.00 74 PRO A C 1
ATOM 571 O O . PRO A 1 74 ? -15.631 -8.519 13.293 1.00 91.00 74 PRO A O 1
ATOM 574 N N . TRP A 1 75 ? -16.403 -10.436 12.439 1.00 92.00 75 TRP A N 1
ATOM 575 C CA . TRP A 1 75 ? -16.727 -9.913 11.103 1.00 92.00 75 TRP A CA 1
ATOM 576 C C . TRP A 1 75 ? -17.511 -8.594 11.122 1.00 92.00 75 TRP A C 1
ATOM 578 O O . TRP A 1 75 ? -17.255 -7.702 10.316 1.00 92.00 75 TRP A O 1
ATOM 588 N N . HIS A 1 76 ? -18.406 -8.425 12.094 1.00 91.31 76 HIS A N 1
ATOM 589 C CA . HIS A 1 76 ? -19.201 -7.211 12.292 1.00 91.31 76 HIS A CA 1
ATOM 590 C C . HIS A 1 76 ? -18.367 -5.930 12.532 1.00 91.31 76 HIS A C 1
ATOM 592 O O . HIS A 1 76 ? -18.870 -4.827 12.308 1.00 91.31 76 HIS A O 1
ATOM 598 N N . LEU A 1 77 ? -17.099 -6.047 12.949 1.00 93.50 77 LEU A N 1
ATOM 599 C CA . LEU A 1 77 ? -16.178 -4.913 13.110 1.00 93.50 77 LEU A CA 1
ATOM 600 C C . LEU A 1 77 ? -15.516 -4.473 11.801 1.00 93.50 77 LEU A C 1
ATOM 602 O O . LEU A 1 77 ? -15.022 -3.353 11.723 1.00 93.50 77 LEU A O 1
ATOM 606 N N . PHE A 1 78 ? -15.516 -5.325 10.777 1.00 91.94 78 PHE A N 1
ATOM 607 C CA . PHE A 1 78 ? -14.919 -5.043 9.465 1.00 91.94 78 PHE A CA 1
ATOM 608 C C . PHE A 1 78 ? -15.974 -4.677 8.430 1.00 91.94 78 PHE A C 1
ATOM 610 O O . PHE A 1 78 ? -15.733 -3.849 7.558 1.00 91.94 78 PHE A O 1
ATOM 617 N N . MET A 1 79 ? -17.146 -5.297 8.537 1.00 94.56 79 MET A N 1
ATOM 618 C CA . MET A 1 79 ? -18.287 -5.077 7.656 1.00 94.56 79 MET A CA 1
ATOM 619 C C . MET A 1 79 ? -18.973 -3.733 7.942 1.00 94.56 79 MET A C 1
ATOM 621 O O . MET A 1 79 ? -18.752 -3.147 9.010 1.00 94.56 79 MET A O 1
ATOM 625 N N . PRO A 1 80 ? -19.826 -3.241 7.022 1.00 95.75 80 PRO A N 1
ATOM 626 C CA . PRO A 1 80 ? -20.669 -2.076 7.264 1.00 95.75 80 PRO A CA 1
ATOM 627 C C . PRO A 1 80 ? -21.398 -2.163 8.607 1.00 95.75 80 PRO A C 1
ATOM 629 O O . PRO A 1 80 ? -22.205 -3.060 8.841 1.00 95.75 80 PRO A O 1
ATOM 632 N N . SER A 1 81 ? -21.061 -1.252 9.517 1.00 93.94 81 SER A N 1
ATOM 633 C CA . SER A 1 81 ? -21.553 -1.241 10.900 1.00 93.94 81 SER A CA 1
ATOM 634 C C . SER A 1 81 ? -21.433 0.156 11.501 1.00 93.94 81 SER A C 1
ATOM 636 O O . SER A 1 81 ? -20.827 1.035 10.894 1.00 93.94 81 SER A O 1
ATOM 638 N N . GLN A 1 82 ? -22.010 0.375 12.686 1.00 93.44 82 GLN A N 1
ATOM 639 C CA . GLN A 1 82 ? -21.933 1.669 13.381 1.00 93.44 82 GLN A CA 1
ATOM 640 C C . GLN A 1 82 ? -20.524 1.970 13.912 1.00 93.44 82 GLN A C 1
ATOM 642 O O . GLN A 1 82 ? -20.142 3.134 14.022 1.00 93.44 82 GLN A O 1
ATOM 647 N N . THR A 1 83 ? -19.729 0.935 14.195 1.00 96.06 83 THR A N 1
ATOM 648 C CA . THR A 1 83 ? -18.340 1.089 14.627 1.00 96.06 83 THR A CA 1
ATOM 649 C C . THR A 1 83 ? -17.483 1.587 13.466 1.00 96.06 83 THR A C 1
ATOM 651 O O . THR A 1 83 ? -17.402 0.948 12.414 1.00 96.06 83 THR A O 1
ATOM 654 N N . ARG A 1 84 ? -16.833 2.735 13.674 1.00 97.31 84 ARG A N 1
ATOM 655 C CA . ARG A 1 84 ? -15.894 3.366 12.738 1.00 97.31 84 ARG A CA 1
ATOM 656 C C . ARG A 1 84 ? -14.554 2.620 12.747 1.00 97.31 84 ARG A C 1
ATOM 658 O O . ARG A 1 84 ? -14.039 2.282 13.813 1.00 97.31 84 ARG A O 1
ATOM 665 N N . LYS A 1 85 ? -13.974 2.384 11.570 1.00 98.19 85 LYS A N 1
ATOM 666 C CA . LYS A 1 85 ? -12.727 1.622 11.412 1.00 98.19 85 LYS A CA 1
ATOM 667 C C . LYS A 1 85 ? -11.560 2.561 11.151 1.00 98.19 85 LYS A C 1
ATOM 669 O O . LYS A 1 85 ? -11.577 3.283 10.162 1.00 98.19 85 LYS A O 1
ATOM 674 N N . ILE A 1 86 ? -10.555 2.557 12.012 1.00 98.44 86 ILE A N 1
ATOM 675 C CA . ILE A 1 86 ? -9.366 3.394 11.862 1.00 98.44 86 ILE A CA 1
ATOM 676 C C . ILE A 1 86 ? -8.247 2.549 11.278 1.00 98.44 86 ILE A C 1
ATOM 678 O O . ILE A 1 86 ? -7.829 1.565 11.879 1.00 98.44 86 ILE A O 1
ATOM 682 N N . TRP A 1 87 ? -7.731 2.976 10.140 1.00 98.31 87 TRP A N 1
ATOM 683 C CA . TRP A 1 87 ? -6.620 2.324 9.469 1.00 98.31 87 TRP A CA 1
ATOM 684 C C . TRP A 1 87 ? -5.397 3.235 9.449 1.00 98.31 87 TRP A C 1
ATOM 686 O O . TRP A 1 87 ? -5.452 4.439 9.742 1.00 98.31 87 TRP A O 1
ATOM 696 N N . HIS A 1 88 ? -4.275 2.653 9.057 1.00 97.81 88 HIS A N 1
ATOM 697 C CA . HIS A 1 88 ? -3.123 3.402 8.606 1.00 97.81 88 HIS A CA 1
ATOM 698 C C . HIS A 1 88 ? -2.808 2.975 7.178 1.00 97.81 88 HIS A C 1
ATOM 700 O O . HIS A 1 88 ? -2.322 1.872 6.967 1.00 97.81 88 HIS A O 1
ATOM 706 N N . ASN A 1 89 ? -3.088 3.852 6.208 1.00 96.56 89 ASN A N 1
ATOM 707 C CA . ASN A 1 89 ? -3.063 3.540 4.779 1.00 96.56 89 ASN A CA 1
ATOM 708 C C . ASN A 1 89 ? -4.135 2.507 4.371 1.00 96.56 89 ASN A C 1
ATOM 710 O O . ASN A 1 89 ? -3.837 1.476 3.768 1.00 96.56 89 ASN A O 1
ATOM 714 N N . ALA A 1 90 ? -5.404 2.852 4.618 1.00 97.31 90 ALA A N 1
ATOM 715 C CA . ALA A 1 90 ? -6.583 1.996 4.430 1.00 97.31 90 ALA A CA 1
ATOM 716 C C . ALA A 1 90 ? -6.678 1.358 3.034 1.00 97.31 90 ALA A C 1
ATOM 718 O O . ALA A 1 90 ? -7.267 0.293 2.860 1.00 97.31 90 ALA A O 1
ATOM 719 N N . THR A 1 91 ? -6.110 2.017 2.017 1.00 96.12 91 THR A N 1
ATOM 720 C CA . THR A 1 91 ? -6.129 1.532 0.631 1.00 96.12 91 THR A CA 1
ATOM 721 C C . THR A 1 91 ? -5.499 0.151 0.461 1.00 96.12 91 THR A C 1
ATOM 723 O O . THR A 1 91 ? -5.929 -0.604 -0.411 1.00 96.12 91 THR A O 1
ATOM 726 N N . PHE A 1 92 ? -4.503 -0.192 1.282 1.00 96.06 92 PHE A N 1
ATOM 727 C CA . PHE A 1 92 ? -3.855 -1.497 1.234 1.00 96.06 92 PHE A CA 1
ATOM 728 C C . PHE A 1 92 ? -4.772 -2.578 1.812 1.00 96.06 92 PHE A C 1
ATOM 730 O O . PHE A 1 92 ? -5.117 -3.531 1.107 1.00 96.06 92 PHE A O 1
ATOM 737 N N . ASP A 1 93 ? -5.227 -2.392 3.051 1.00 97.50 93 ASP A N 1
ATOM 738 C CA . ASP A 1 93 ? -6.050 -3.353 3.787 1.00 97.50 93 ASP A CA 1
ATOM 739 C C . ASP A 1 93 ? -7.397 -3.610 3.103 1.00 97.50 93 ASP A C 1
ATOM 741 O O . ASP A 1 93 ? -7.855 -4.749 2.999 1.00 97.50 93 ASP A O 1
ATOM 745 N N . LEU A 1 94 ? -8.016 -2.548 2.578 1.00 97.56 94 LEU A N 1
ATOM 746 C CA . LEU A 1 94 ? -9.335 -2.577 1.940 1.00 97.56 94 LEU A CA 1
ATOM 747 C C . LEU A 1 94 ? -9.277 -2.838 0.427 1.00 97.56 94 LEU A C 1
ATOM 749 O O . LEU A 1 94 ? -10.312 -2.813 -0.250 1.00 97.56 94 LEU A O 1
ATOM 753 N N . SER A 1 95 ? -8.087 -3.094 -0.126 1.00 96.62 95 SER A N 1
ATOM 754 C CA . SER A 1 95 ? -7.931 -3.488 -1.530 1.00 96.62 95 SER A CA 1
ATOM 755 C C . SER A 1 95 ? -8.717 -4.763 -1.851 1.00 96.62 95 SER A C 1
ATOM 757 O O . SER A 1 95 ? -9.032 -5.563 -0.963 1.00 96.62 95 SER A O 1
ATOM 759 N N . LEU A 1 96 ? -9.069 -4.950 -3.127 1.00 95.56 96 LEU A N 1
ATOM 760 C CA . LEU A 1 96 ? -9.887 -6.085 -3.558 1.00 95.56 96 LEU A CA 1
ATOM 761 C C . LEU A 1 96 ? -9.194 -7.411 -3.220 1.00 95.56 96 LEU A C 1
ATOM 763 O O . LEU A 1 96 ? -9.835 -8.358 -2.781 1.00 95.56 96 LEU A O 1
ATOM 767 N N . GLU A 1 97 ? -7.872 -7.460 -3.348 1.00 95.56 97 GLU A N 1
ATOM 768 C CA . GLU A 1 97 ? -7.056 -8.645 -3.095 1.00 95.56 97 GLU A CA 1
ATOM 769 C C . GLU A 1 97 ? -7.008 -9.034 -1.603 1.00 95.56 97 GLU A C 1
ATOM 771 O O . GLU A 1 97 ? -6.795 -10.214 -1.289 1.00 95.56 97 GLU A O 1
ATOM 776 N N . ALA A 1 98 ? -7.250 -8.068 -0.709 1.00 96.38 98 ALA A N 1
ATOM 777 C CA . ALA A 1 98 ? -7.189 -8.185 0.747 1.00 96.38 98 ALA A CA 1
ATOM 778 C C . ALA A 1 98 ? -8.592 -8.311 1.379 1.00 96.38 98 ALA A C 1
ATOM 780 O O . ALA A 1 98 ? -9.298 -9.282 1.091 1.00 96.38 98 ALA A O 1
ATOM 781 N N . LEU A 1 99 ? -9.008 -7.379 2.253 1.00 96.62 99 LEU A N 1
ATOM 782 C CA . LEU A 1 99 ? -10.323 -7.419 2.906 1.00 96.62 99 LEU A CA 1
ATOM 783 C C . LEU A 1 99 ? -11.472 -6.970 1.991 1.00 96.62 99 LEU A C 1
ATOM 785 O O . LEU A 1 99 ? -12.631 -7.308 2.239 1.00 96.62 99 LEU A O 1
ATOM 789 N N . GLY A 1 100 ? -11.168 -6.250 0.909 1.00 95.38 100 GLY A N 1
ATOM 790 C CA . GLY A 1 100 ? -12.161 -5.696 -0.007 1.00 95.38 100 GLY A CA 1
ATOM 791 C C . GLY A 1 100 ? -13.083 -6.748 -0.627 1.00 95.38 100 GLY A C 1
ATOM 792 O O . GLY A 1 100 ? -14.297 -6.543 -0.655 1.00 95.38 100 GLY A O 1
ATOM 793 N N . LYS A 1 101 ? -12.540 -7.903 -1.043 1.00 94.44 101 LYS A N 1
ATOM 794 C CA . LYS A 1 101 ? -13.330 -9.030 -1.587 1.00 94.44 101 LYS A CA 1
ATOM 795 C C . LYS A 1 101 ? -14.301 -9.665 -0.593 1.00 94.44 101 LYS A C 1
ATOM 797 O O . LYS A 1 101 ? -15.221 -10.353 -1.016 1.00 94.44 101 LYS A O 1
ATOM 802 N N . PHE A 1 102 ? -14.105 -9.452 0.708 1.00 94.88 102 PHE A N 1
ATOM 803 C CA . PHE A 1 102 ? -14.987 -9.979 1.752 1.00 94.88 102 PHE A CA 1
ATOM 804 C C . PHE A 1 102 ? -16.090 -8.990 2.148 1.00 94.88 102 PHE A C 1
ATOM 806 O O . PHE A 1 102 ? -16.870 -9.279 3.047 1.00 94.88 102 PHE A O 1
ATOM 813 N N . GLY A 1 103 ? -16.178 -7.836 1.478 1.00 95.12 103 GLY A N 1
ATOM 814 C CA . GLY A 1 103 ? -17.207 -6.835 1.753 1.00 95.12 103 GLY A CA 1
ATOM 815 C C . GLY A 1 103 ? -16.872 -5.894 2.908 1.00 95.12 103 GLY A C 1
ATOM 816 O O . GLY A 1 103 ? -17.782 -5.262 3.443 1.00 95.12 103 GLY A O 1
ATOM 817 N N . ALA A 1 104 ? -15.590 -5.774 3.278 1.00 96.81 104 ALA A N 1
ATOM 818 C CA . ALA A 1 104 ? -15.161 -4.813 4.286 1.00 96.81 104 ALA A CA 1
ATOM 819 C C . ALA A 1 104 ? -15.616 -3.385 3.943 1.00 96.81 104 ALA A C 1
ATOM 821 O O . ALA A 1 104 ? -15.667 -2.973 2.774 1.00 96.81 104 ALA A O 1
ATOM 822 N N . ASP A 1 105 ? -15.967 -2.656 4.996 1.00 96.88 105 ASP A N 1
ATOM 823 C CA . ASP A 1 105 ? -16.505 -1.308 4.946 1.00 96.88 105 ASP A CA 1
ATOM 824 C C . ASP A 1 105 ? -15.456 -0.325 4.428 1.00 96.88 105 ASP A C 1
ATOM 826 O O . ASP A 1 105 ? -14.374 -0.190 5.000 1.00 96.88 105 ASP A O 1
ATOM 830 N N . LYS A 1 106 ? -15.791 0.356 3.332 1.00 96.00 106 LYS A N 1
ATOM 831 C CA . LYS A 1 106 ? -14.928 1.347 2.683 1.00 96.00 106 LYS A CA 1
ATOM 832 C C . LYS A 1 106 ? -15.324 2.781 3.021 1.00 96.00 106 LYS A C 1
ATOM 834 O O . LYS A 1 106 ? -14.530 3.675 2.771 1.00 96.00 106 LYS A O 1
ATOM 839 N N . ASP A 1 107 ? -16.509 2.994 3.595 1.00 95.81 107 ASP A N 1
ATOM 840 C CA . ASP A 1 107 ? -17.121 4.317 3.750 1.00 95.81 107 ASP A CA 1
ATOM 841 C C . ASP A 1 107 ? -17.078 4.802 5.211 1.00 95.81 107 ASP A C 1
ATOM 843 O O . ASP A 1 107 ? -16.848 5.989 5.493 1.00 95.81 107 ASP A O 1
ATOM 847 N N . ASN A 1 108 ? -17.251 3.883 6.172 1.00 96.50 108 ASN A N 1
ATOM 848 C CA . ASN A 1 108 ? -17.183 4.165 7.609 1.00 96.50 108 ASN A CA 1
ATOM 849 C C . ASN A 1 108 ? -15.755 4.017 8.165 1.00 96.50 108 ASN A C 1
ATOM 851 O O . ASN A 1 108 ? -15.520 3.334 9.170 1.00 96.50 108 ASN A O 1
ATOM 855 N N . ILE A 1 109 ? -14.791 4.655 7.502 1.00 97.31 109 ILE A N 1
ATOM 856 C CA . ILE A 1 109 ? -13.366 4.536 7.832 1.00 97.31 109 ILE A CA 1
ATOM 857 C C . ILE A 1 109 ? -12.748 5.866 8.255 1.00 97.31 109 ILE A C 1
ATOM 859 O O . ILE A 1 109 ? -13.254 6.918 7.876 1.00 97.31 109 ILE A O 1
ATOM 863 N N . GLU A 1 110 ? -11.644 5.787 8.990 1.00 97.88 110 GLU A N 1
ATOM 864 C CA . GLU A 1 110 ? -10.654 6.834 9.254 1.00 97.88 110 GLU A CA 1
ATOM 865 C C . GLU A 1 110 ? -9.292 6.354 8.738 1.00 97.88 110 GLU A C 1
ATOM 867 O O . GLU A 1 110 ? -9.018 5.152 8.762 1.00 97.88 110 GLU A O 1
ATOM 872 N N . ASP A 1 111 ? -8.418 7.270 8.313 1.00 98.06 111 ASP A N 1
ATOM 873 C CA . ASP A 1 111 ? -7.071 6.912 7.855 1.00 98.06 111 ASP A CA 1
ATOM 874 C C . ASP A 1 111 ? -6.010 7.861 8.424 1.00 98.06 111 ASP A C 1
ATOM 876 O O . ASP A 1 111 ? -5.881 9.032 8.052 1.00 98.06 111 ASP A O 1
ATOM 880 N N . THR A 1 112 ? -5.194 7.324 9.325 1.00 97.88 112 THR A N 1
ATOM 881 C CA . THR A 1 112 ? -4.113 8.073 9.972 1.00 97.88 112 THR A CA 1
ATOM 882 C C . THR A 1 112 ? -2.988 8.471 9.016 1.00 97.88 112 THR A C 1
ATOM 884 O O . THR A 1 112 ? -2.274 9.433 9.299 1.00 97.88 112 THR A O 1
ATOM 887 N N . ALA A 1 113 ? -2.849 7.820 7.857 1.00 97.75 113 ALA A N 1
ATOM 888 C CA . ALA A 1 113 ? -1.909 8.237 6.821 1.00 97.75 113 ALA A CA 1
ATOM 889 C C . ALA A 1 113 ? -2.341 9.554 6.149 1.00 97.75 113 ALA A C 1
ATOM 891 O O . ALA A 1 113 ? -1.491 10.314 5.683 1.00 97.75 113 ALA A O 1
ATOM 892 N N . ILE A 1 114 ? -3.644 9.859 6.100 1.00 97.69 114 ILE A N 1
ATOM 893 C CA . ILE A 1 114 ? -4.143 11.171 5.652 1.00 97.69 114 ILE A CA 1
ATOM 894 C C . ILE A 1 114 ? -3.783 12.228 6.698 1.00 97.69 114 ILE A C 1
ATOM 896 O O . ILE A 1 114 ? -3.205 13.259 6.357 1.00 97.69 114 ILE A O 1
ATOM 900 N N . ILE A 1 115 ? -4.039 11.937 7.980 1.00 97.50 115 ILE A N 1
ATOM 901 C CA . ILE A 1 115 ? -3.682 12.824 9.099 1.00 97.50 115 ILE A CA 1
ATOM 902 C C . ILE A 1 115 ? -2.183 13.157 9.069 1.00 97.50 115 ILE A C 1
ATOM 904 O O . ILE A 1 115 ? -1.817 14.329 9.147 1.00 97.50 115 ILE A O 1
ATOM 908 N N . ALA A 1 116 ? -1.316 12.152 8.898 1.00 97.06 116 ALA A N 1
ATOM 909 C CA . ALA A 1 116 ? 0.130 12.351 8.815 1.00 97.06 116 ALA A CA 1
ATOM 910 C C . ALA A 1 116 ? 0.521 13.308 7.673 1.00 97.06 116 ALA A C 1
ATOM 912 O O . ALA A 1 116 ? 1.275 14.255 7.900 1.00 97.06 116 ALA A O 1
ATOM 913 N N . ARG A 1 117 ? -0.054 13.131 6.472 1.00 96.62 117 ARG A N 1
ATOM 914 C CA . ARG A 1 117 ? 0.192 14.021 5.322 1.00 96.62 117 ARG A CA 1
ATOM 915 C C . ARG A 1 117 ? -0.263 15.453 5.587 1.00 96.62 117 ARG A C 1
ATOM 917 O O . ARG A 1 117 ? 0.485 16.383 5.309 1.00 96.62 117 ARG A O 1
ATOM 924 N N . MET A 1 118 ? -1.453 15.639 6.158 1.00 96.62 118 MET A N 1
ATOM 925 C CA . MET A 1 118 ? -1.987 16.973 6.469 1.00 96.62 118 MET A CA 1
ATOM 926 C C . MET A 1 118 ? -1.137 17.731 7.493 1.00 96.62 118 MET A C 1
ATOM 928 O O . MET A 1 118 ? -1.118 18.960 7.493 1.00 96.62 118 MET A O 1
ATOM 932 N N . LEU A 1 119 ? -0.430 17.005 8.359 1.00 95.75 119 LEU A N 1
ATOM 933 C CA . LEU A 1 119 ? 0.484 17.568 9.350 1.00 95.75 119 LEU A CA 1
ATOM 934 C C . LEU A 1 119 ? 1.935 17.672 8.849 1.00 95.75 119 LEU A C 1
ATOM 936 O O . LEU A 1 119 ? 2.816 17.998 9.642 1.00 95.75 119 LEU A O 1
ATOM 940 N N . ASN A 1 120 ? 2.199 17.405 7.562 1.00 95.38 120 ASN A N 1
ATOM 941 C CA . ASN A 1 120 ? 3.544 17.336 6.976 1.00 95.38 120 ASN A CA 1
ATOM 942 C C . ASN A 1 120 ? 4.491 16.388 7.737 1.00 95.38 120 ASN A C 1
ATOM 944 O O . ASN A 1 120 ? 5.688 16.650 7.866 1.00 95.38 120 ASN A O 1
ATOM 948 N N . MET A 1 121 ? 3.948 15.291 8.262 1.00 95.19 121 MET A N 1
ATOM 949 C CA . MET A 1 121 ? 4.713 14.226 8.903 1.00 95.19 121 MET A CA 1
ATOM 950 C C . MET A 1 121 ? 5.067 13.139 7.889 1.00 95.19 121 MET A C 1
ATOM 952 O O . MET A 1 121 ? 4.435 13.005 6.839 1.00 95.19 121 MET A O 1
ATOM 956 N N . ASP A 1 122 ? 6.070 12.331 8.228 1.00 94.31 122 ASP A N 1
ATOM 957 C CA . ASP A 1 122 ? 6.332 11.096 7.497 1.00 94.31 122 ASP A CA 1
ATOM 958 C C . ASP A 1 122 ? 5.097 10.185 7.555 1.00 94.31 122 ASP A C 1
ATOM 960 O O . ASP A 1 122 ? 4.425 10.102 8.585 1.00 94.31 122 ASP A O 1
ATOM 964 N N . VAL A 1 123 ? 4.779 9.534 6.438 1.00 94.75 123 VAL A N 1
ATOM 965 C CA . VAL A 1 123 ? 3.581 8.698 6.314 1.00 94.75 123 VAL A CA 1
ATOM 966 C C . VAL A 1 123 ? 3.826 7.296 6.846 1.00 94.75 123 VAL A C 1
ATOM 968 O O . VAL A 1 123 ? 2.875 6.646 7.243 1.00 94.75 123 VAL A O 1
ATOM 971 N N . GLN A 1 124 ? 5.066 6.810 6.880 1.00 94.75 124 GLN A N 1
ATOM 972 C CA . GLN A 1 124 ? 5.365 5.482 7.394 1.00 94.75 124 GLN A CA 1
ATOM 973 C C . GLN A 1 124 ? 5.054 5.421 8.895 1.00 94.75 124 GLN A C 1
ATOM 975 O O . GLN A 1 124 ? 5.647 6.166 9.677 1.00 94.75 124 GLN A O 1
ATOM 980 N N . LEU A 1 125 ? 4.180 4.495 9.313 1.00 94.56 125 LEU A N 1
ATOM 981 C CA . LEU A 1 125 ? 3.709 4.391 10.701 1.00 94.56 125 LEU A CA 1
ATOM 982 C C . LEU A 1 125 ? 4.841 4.404 11.732 1.00 94.56 125 LEU A C 1
ATOM 984 O O . LEU A 1 125 ? 4.751 5.121 12.723 1.00 94.56 125 LEU A O 1
ATOM 988 N N . SER A 1 126 ? 5.924 3.656 11.496 1.00 93.38 126 SER A N 1
ATOM 989 C CA . SER A 1 126 ? 7.079 3.591 12.405 1.00 93.38 126 SER A CA 1
ATOM 990 C C . SER A 1 126 ? 7.730 4.955 12.645 1.00 93.38 126 SER A C 1
ATOM 992 O O . SER A 1 126 ? 8.163 5.235 13.761 1.00 93.38 126 SER A O 1
ATOM 994 N N . THR A 1 127 ? 7.766 5.810 11.622 1.00 92.75 127 THR A N 1
ATOM 995 C CA . THR A 1 127 ? 8.346 7.156 11.686 1.00 92.75 127 THR A CA 1
ATOM 996 C C . THR A 1 127 ? 7.329 8.159 12.223 1.00 92.75 127 THR A C 1
ATOM 998 O O . THR A 1 127 ? 7.643 8.924 13.134 1.00 92.75 127 THR A O 1
ATOM 1001 N N . ALA A 1 128 ? 6.086 8.117 11.733 1.00 91.69 128 ALA A N 1
ATOM 1002 C CA . ALA A 1 128 ? 4.996 8.968 12.206 1.00 91.69 128 ALA A CA 1
ATOM 1003 C C . ALA A 1 128 ? 4.777 8.807 13.720 1.00 91.69 128 ALA A C 1
ATOM 1005 O O . ALA A 1 128 ? 4.657 9.791 14.457 1.00 91.69 128 ALA A O 1
ATOM 1006 N N . ALA A 1 129 ? 4.815 7.559 14.195 1.00 89.38 129 ALA A N 1
ATOM 1007 C CA . ALA A 1 129 ? 4.634 7.186 15.590 1.00 89.38 129 ALA A CA 1
ATOM 1008 C C . ALA A 1 129 ? 5.716 7.730 16.527 1.00 89.38 129 ALA A C 1
ATOM 1010 O O . ALA A 1 129 ? 5.441 7.843 17.719 1.00 89.38 129 ALA A O 1
ATOM 1011 N N . LEU A 1 130 ? 6.894 8.142 16.036 1.00 89.94 130 LEU A N 1
ATOM 1012 C CA . LEU A 1 130 ? 7.915 8.798 16.871 1.00 89.94 130 LEU A CA 1
ATOM 1013 C C . LEU A 1 130 ? 7.402 10.092 17.508 1.00 89.94 130 LEU A C 1
ATOM 1015 O O . LEU A 1 130 ? 7.887 10.505 18.558 1.00 89.94 130 LEU A O 1
ATOM 1019 N N . ASN A 1 131 ? 6.385 10.706 16.904 1.00 84.31 131 ASN A N 1
ATOM 1020 C CA . ASN A 1 131 ? 5.705 11.863 17.464 1.00 84.31 131 ASN A CA 1
ATOM 1021 C C . ASN A 1 131 ? 4.670 11.479 18.531 1.00 84.31 131 ASN A C 1
ATOM 1023 O O . ASN A 1 131 ? 3.971 12.344 19.042 1.00 84.31 131 ASN A O 1
ATOM 1027 N N . THR A 1 132 ? 4.542 10.205 18.893 1.00 84.44 132 THR A N 1
ATOM 1028 C CA . THR A 1 132 ? 3.623 9.683 19.912 1.00 84.44 132 THR A CA 1
ATOM 1029 C C . THR A 1 132 ? 4.405 8.976 21.026 1.00 84.44 132 THR A C 1
ATOM 1031 O O . THR A 1 132 ? 5.620 8.824 20.953 1.00 84.44 132 THR A O 1
ATOM 1034 N N . ASN A 1 133 ? 3.709 8.498 22.062 1.00 83.56 133 ASN A N 1
ATOM 1035 C CA . ASN A 1 133 ? 4.309 7.615 23.075 1.00 83.56 133 ASN A CA 1
ATOM 1036 C C . ASN A 1 133 ? 4.356 6.142 22.619 1.00 83.56 133 ASN A C 1
ATOM 1038 O O . ASN A 1 133 ? 4.624 5.243 23.417 1.00 83.56 133 ASN A O 1
ATOM 1042 N N . ALA A 1 134 ? 4.054 5.885 21.348 1.00 83.50 134 ALA A N 1
ATOM 1043 C CA . ALA A 1 134 ? 3.970 4.571 20.746 1.00 83.50 134 ALA A CA 1
ATOM 1044 C C . ALA A 1 134 ? 5.185 4.320 19.848 1.00 83.50 134 ALA A C 1
ATOM 1046 O O . ALA A 1 134 ? 5.724 5.235 19.234 1.00 83.50 134 ALA A O 1
ATOM 1047 N N . ARG A 1 135 ? 5.606 3.060 19.739 1.00 88.19 135 ARG A N 1
ATOM 1048 C CA . ARG A 1 135 ? 6.625 2.637 18.777 1.00 88.19 135 ARG A CA 1
ATOM 1049 C C . ARG A 1 135 ? 6.150 1.403 18.032 1.00 88.19 135 ARG A C 1
ATOM 1051 O O . ARG A 1 135 ? 5.511 0.532 18.627 1.00 88.19 135 ARG A O 1
ATOM 1058 N N . THR A 1 136 ? 6.494 1.339 16.755 1.00 92.50 136 THR A N 1
ATOM 1059 C CA . THR A 1 136 ? 6.451 0.118 15.953 1.00 92.50 136 THR A CA 1
ATOM 1060 C C . THR A 1 136 ? 7.704 0.024 15.087 1.00 92.50 136 THR A C 1
ATOM 1062 O O . THR A 1 136 ? 8.476 0.980 14.994 1.00 92.50 136 THR A O 1
ATOM 1065 N N . GLN A 1 137 ? 7.921 -1.143 14.503 1.00 90.06 137 GLN A N 1
ATOM 1066 C CA . GLN A 1 137 ? 9.064 -1.491 13.671 1.00 90.06 137 GLN A CA 1
ATOM 1067 C C . GLN A 1 137 ? 8.613 -1.598 12.213 1.00 90.06 137 GLN A C 1
ATOM 1069 O O . GLN A 1 137 ? 7.470 -1.963 11.940 1.00 90.06 137 GLN A O 1
ATOM 1074 N N . SER A 1 138 ? 9.495 -1.295 11.259 1.00 91.25 138 SER A N 1
ATOM 1075 C CA . SER A 1 138 ? 9.189 -1.564 9.854 1.00 91.25 138 SER A CA 1
ATOM 1076 C C . SER A 1 138 ? 9.244 -3.070 9.560 1.00 91.25 138 SER A C 1
ATOM 1078 O O . SER A 1 138 ? 10.001 -3.812 10.185 1.00 91.25 138 SER A O 1
ATOM 1080 N N . VAL A 1 139 ? 8.479 -3.539 8.572 1.00 90.56 139 VAL A N 1
ATOM 1081 C CA . VAL A 1 139 ? 8.545 -4.949 8.140 1.00 90.56 139 VAL A CA 1
ATOM 1082 C C . VAL A 1 139 ? 9.947 -5.306 7.629 1.00 90.56 139 VAL A C 1
ATOM 1084 O O . VAL A 1 139 ? 10.431 -6.405 7.878 1.00 90.56 139 VAL A O 1
ATOM 1087 N N . SER A 1 140 ? 10.639 -4.364 6.983 1.00 90.31 140 SER A N 1
ATOM 1088 C CA . SER A 1 140 ? 12.016 -4.548 6.513 1.00 90.31 140 SER A CA 1
ATOM 1089 C C . SER A 1 140 ? 12.994 -4.819 7.657 1.00 90.31 140 SER A C 1
ATOM 1091 O O . SER A 1 140 ? 13.822 -5.723 7.549 1.00 90.31 140 SER A O 1
ATOM 1093 N N . ASP A 1 141 ? 12.886 -4.069 8.757 1.00 92.50 141 ASP A N 1
ATOM 1094 C CA . ASP A 1 141 ? 13.732 -4.283 9.935 1.00 92.50 141 ASP A CA 1
ATOM 1095 C C . ASP A 1 141 ? 13.410 -5.626 10.597 1.00 92.50 141 ASP A C 1
ATOM 1097 O O . ASP A 1 141 ? 14.322 -6.348 10.994 1.00 92.50 141 ASP A O 1
ATOM 1101 N N . LEU A 1 142 ? 12.125 -5.992 10.657 1.00 93.31 142 LEU A N 1
ATOM 1102 C CA . LEU A 1 142 ? 11.680 -7.276 11.196 1.00 93.31 142 LEU A CA 1
ATOM 1103 C C . LEU A 1 142 ? 12.227 -8.451 10.366 1.00 93.31 142 LEU A C 1
ATOM 1105 O O . LEU A 1 142 ? 12.746 -9.424 10.907 1.00 93.31 142 LEU A O 1
ATOM 1109 N N . PHE A 1 143 ? 12.179 -8.351 9.037 1.00 94.88 143 PHE A N 1
ATOM 1110 C CA . PHE A 1 143 ? 12.756 -9.354 8.140 1.00 94.88 143 PHE A CA 1
ATOM 1111 C C . PHE A 1 143 ? 14.270 -9.470 8.293 1.00 94.88 143 PHE A C 1
ATOM 1113 O O . PHE A 1 143 ? 14.799 -10.582 8.270 1.00 94.88 143 PHE A O 1
ATOM 1120 N N . ALA A 1 144 ? 14.969 -8.350 8.491 1.00 94.50 144 ALA A N 1
ATOM 1121 C CA . ALA A 1 144 ? 16.406 -8.357 8.737 1.00 94.50 144 ALA A CA 1
ATOM 1122 C C . ALA A 1 144 ? 16.756 -9.032 10.076 1.00 94.50 144 ALA A C 1
ATOM 1124 O O . ALA A 1 144 ? 17.688 -9.835 10.130 1.00 94.50 144 ALA A O 1
ATOM 1125 N N . GLU A 1 145 ? 15.988 -8.748 11.130 1.00 95.38 145 GLU A N 1
ATOM 1126 C CA . GLU A 1 145 ? 16.158 -9.319 12.470 1.00 95.38 145 GLU A CA 1
ATOM 1127 C C . GLU A 1 145 ? 16.001 -10.846 12.468 1.00 95.38 145 GLU A C 1
ATOM 1129 O O . GLU A 1 145 ? 16.866 -11.565 12.971 1.00 95.38 145 GLU A O 1
ATOM 1134 N N . TYR A 1 146 ? 14.943 -11.348 11.828 1.00 95.44 146 TYR A N 1
ATOM 1135 C CA . TYR A 1 146 ? 14.645 -12.782 11.762 1.00 95.44 146 TYR A CA 1
ATOM 1136 C C . TYR A 1 146 ? 15.297 -13.492 10.566 1.00 95.44 146 TYR A C 1
ATOM 1138 O O . TYR A 1 146 ? 15.193 -14.711 10.446 1.00 95.44 146 TYR A O 1
ATOM 1146 N N . LYS A 1 147 ? 16.012 -12.755 9.705 1.00 96.44 147 LYS A N 1
ATOM 1147 C CA . LYS A 1 147 ? 16.682 -13.252 8.488 1.00 96.44 147 LYS A CA 1
ATOM 1148 C C . LYS A 1 147 ? 15.734 -13.980 7.527 1.00 96.44 147 LYS A C 1
ATOM 1150 O O . LYS A 1 147 ? 16.093 -15.001 6.940 1.00 96.44 147 LYS A O 1
ATOM 1155 N N . VAL A 1 148 ? 14.540 -13.429 7.347 1.00 94.94 148 VAL A N 1
ATOM 1156 C CA . VAL A 1 148 ? 13.492 -13.963 6.464 1.00 94.94 148 VAL A CA 1
ATOM 1157 C C . VAL A 1 148 ? 13.192 -13.008 5.308 1.00 94.94 148 VAL A C 1
ATOM 1159 O O . VAL A 1 148 ? 13.711 -11.893 5.264 1.00 94.94 148 VAL A O 1
ATOM 1162 N N . LYS A 1 149 ? 12.374 -13.442 4.341 1.00 91.69 149 LYS A N 1
ATOM 1163 C CA . LYS A 1 149 ? 11.958 -12.609 3.195 1.00 91.69 149 LYS A CA 1
ATOM 1164 C C . LYS A 1 149 ? 10.447 -12.390 3.106 1.00 91.69 149 LYS A C 1
ATOM 1166 O O . LYS A 1 149 ? 10.016 -11.555 2.312 1.00 91.69 149 LYS A O 1
ATOM 1171 N N . SER A 1 150 ? 9.659 -13.133 3.878 1.00 93.38 150 SER A N 1
ATOM 1172 C CA . SER A 1 150 ? 8.200 -13.052 3.896 1.00 93.38 150 SER A CA 1
ATOM 1173 C C . SER A 1 150 ? 7.664 -13.151 5.323 1.00 93.38 150 SER A C 1
ATOM 1175 O O . SER A 1 150 ? 8.291 -13.763 6.187 1.00 93.38 150 SER A O 1
ATOM 1177 N N . MET A 1 151 ? 6.472 -12.588 5.560 1.00 94.00 151 MET A N 1
ATOM 1178 C CA . MET A 1 151 ? 5.756 -12.761 6.829 1.00 94.00 151 MET A CA 1
ATOM 1179 C C . MET A 1 151 ? 5.379 -14.228 7.085 1.00 94.00 151 MET A C 1
ATOM 1181 O O . MET A 1 151 ? 5.246 -14.620 8.240 1.00 94.00 151 MET A O 1
ATOM 1185 N N . GLU A 1 152 ? 5.233 -15.055 6.040 1.00 93.00 152 GLU A N 1
ATOM 1186 C CA . GLU A 1 152 ? 4.924 -16.489 6.187 1.00 93.00 152 GLU A CA 1
ATOM 1187 C C . GLU A 1 152 ? 6.058 -17.281 6.848 1.00 93.00 152 GLU A C 1
ATOM 1189 O O . GLU A 1 152 ? 5.800 -18.295 7.495 1.00 93.00 152 GLU A O 1
ATOM 1194 N N . ASP A 1 153 ? 7.294 -16.795 6.727 1.00 93.94 153 ASP A N 1
ATOM 1195 C CA . ASP A 1 153 ? 8.477 -17.425 7.313 1.00 93.94 153 ASP A CA 1
ATOM 1196 C C . ASP A 1 153 ? 8.652 -17.063 8.800 1.00 93.94 153 ASP A C 1
ATOM 1198 O O . ASP A 1 153 ? 9.496 -17.638 9.492 1.00 93.94 153 ASP A O 1
ATOM 1202 N N . LEU A 1 154 ? 7.884 -16.094 9.313 1.00 93.56 154 LEU A N 1
ATOM 1203 C CA . LEU A 1 154 ? 7.947 -15.690 10.713 1.00 93.56 154 LEU A CA 1
ATOM 1204 C C . LEU A 1 154 ? 7.120 -16.628 11.602 1.00 93.56 154 LEU A C 1
ATOM 1206 O O . LEU A 1 154 ? 6.030 -17.069 11.222 1.00 93.56 154 LEU A O 1
ATOM 1210 N N . PRO A 1 155 ? 7.557 -16.878 12.853 1.00 93.00 155 PRO A N 1
ATOM 1211 C CA . PRO A 1 155 ? 6.703 -17.538 13.828 1.00 93.00 155 PRO A CA 1
ATOM 1212 C C . PRO A 1 155 ? 5.391 -16.765 13.995 1.00 93.00 155 PRO A C 1
ATOM 1214 O O . PRO A 1 155 ? 5.402 -15.551 14.190 1.00 93.00 155 PRO A O 1
ATOM 1217 N N . TRP A 1 156 ? 4.253 -17.466 13.992 1.00 88.62 156 TRP A N 1
ATOM 1218 C CA . TRP A 1 156 ? 2.926 -16.830 13.991 1.00 88.62 156 TRP A CA 1
ATOM 1219 C C . TRP A 1 156 ? 2.714 -15.825 15.135 1.00 88.62 156 TRP A C 1
ATOM 1221 O O . TRP A 1 156 ? 2.000 -14.843 14.968 1.00 88.62 156 TRP A O 1
ATOM 1231 N N . ARG A 1 157 ? 3.348 -16.045 16.296 1.00 91.25 157 ARG A N 1
ATOM 1232 C CA . ARG A 1 157 ? 3.285 -15.119 17.438 1.00 91.25 157 ARG A CA 1
ATOM 1233 C C . ARG A 1 157 ? 3.958 -13.7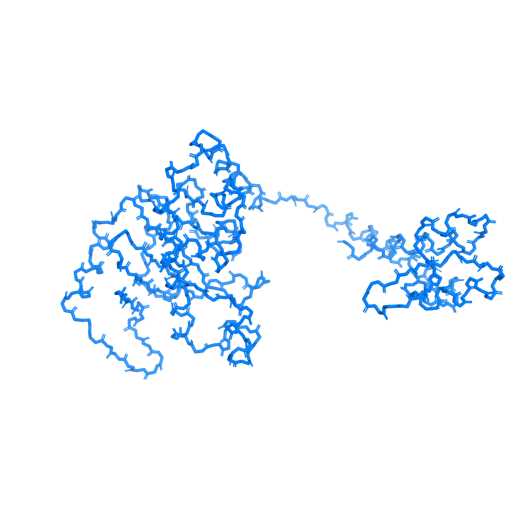85 17.128 1.00 91.25 157 ARG A C 1
ATOM 1235 O O . ARG A 1 157 ? 3.468 -12.760 17.578 1.00 91.25 157 ARG A O 1
ATOM 1242 N N . ILE A 1 158 ? 5.048 -13.791 16.362 1.00 94.31 158 ILE A N 1
ATOM 1243 C CA . ILE A 1 158 ? 5.745 -12.571 15.937 1.00 94.31 158 ILE A CA 1
ATOM 1244 C C . ILE A 1 158 ? 4.858 -11.774 14.982 1.00 94.31 158 ILE A C 1
ATOM 1246 O O . ILE A 1 158 ? 4.675 -10.579 15.197 1.00 94.31 158 ILE A O 1
ATOM 1250 N N . VAL A 1 159 ? 4.225 -12.448 14.015 1.00 94.12 159 VAL A N 1
ATOM 1251 C CA . VAL A 1 159 ? 3.233 -11.835 13.113 1.00 94.12 159 VAL A CA 1
ATOM 1252 C C . VAL A 1 159 ? 2.071 -11.239 13.912 1.00 94.12 159 VAL A C 1
ATOM 1254 O O . VAL A 1 159 ? 1.741 -10.070 13.753 1.00 94.12 159 VAL A O 1
ATOM 1257 N N . ALA A 1 160 ? 1.509 -12.003 14.853 1.00 93.94 160 ALA A N 1
ATOM 1258 C CA . ALA A 1 160 ? 0.424 -11.528 15.702 1.00 93.94 160 ALA A CA 1
ATOM 1259 C C . ALA A 1 160 ? 0.827 -10.303 16.537 1.00 93.94 160 ALA A C 1
ATOM 1261 O O . ALA A 1 160 ? 0.100 -9.316 16.583 1.00 93.94 160 ALA A O 1
ATOM 1262 N N . HIS A 1 161 ? 1.999 -10.331 17.177 1.00 94.06 161 HIS A N 1
ATOM 1263 C CA . HIS A 1 161 ? 2.493 -9.197 17.955 1.00 94.06 161 HIS A CA 1
ATOM 1264 C C . HIS A 1 161 ? 2.718 -7.956 17.098 1.00 94.06 161 HIS A C 1
ATOM 1266 O O . HIS A 1 161 ? 2.362 -6.862 17.536 1.00 94.06 161 HIS A O 1
ATOM 1272 N N . LYS A 1 162 ? 3.278 -8.123 15.897 1.00 94.69 162 LYS A N 1
ATOM 1273 C CA . LYS A 1 162 ? 3.489 -7.036 14.945 1.00 94.69 162 LYS A CA 1
ATOM 1274 C C . LYS A 1 162 ? 2.159 -6.384 14.553 1.00 94.69 162 LYS A C 1
ATOM 1276 O O . LYS A 1 162 ? 2.020 -5.177 14.734 1.00 94.69 162 LYS A O 1
ATOM 1281 N N . CYS A 1 163 ? 1.175 -7.192 14.173 1.00 96.50 163 CYS A N 1
ATOM 1282 C CA . CYS A 1 163 ? -0.152 -6.739 13.764 1.00 96.50 163 CYS A CA 1
ATOM 1283 C C . CYS A 1 163 ? -0.899 -5.987 14.877 1.00 96.50 163 CYS A C 1
ATOM 1285 O O . CYS A 1 163 ? -1.377 -4.865 14.711 1.00 96.50 163 CY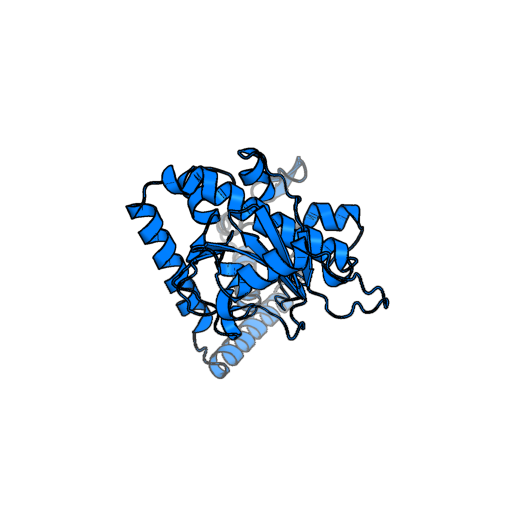S A O 1
ATOM 1287 N N . ILE A 1 164 ? -0.940 -6.570 16.083 1.00 95.69 164 ILE A N 1
ATOM 1288 C CA . ILE A 1 164 ? -1.554 -5.926 17.256 1.00 95.69 164 ILE A CA 1
ATOM 1289 C C . ILE A 1 164 ? -0.847 -4.603 17.561 1.00 95.69 164 ILE A C 1
ATOM 1291 O O . ILE A 1 164 ? -1.489 -3.612 17.920 1.00 95.69 164 ILE A O 1
ATOM 1295 N N . ASN A 1 165 ? 0.484 -4.584 17.470 1.00 96.00 165 ASN A N 1
ATOM 1296 C CA . ASN A 1 165 ? 1.253 -3.388 17.754 1.00 96.00 165 ASN A CA 1
ATOM 1297 C C . ASN A 1 165 ? 0.959 -2.270 16.748 1.00 96.00 165 ASN A C 1
ATOM 1299 O O . ASN A 1 165 ? 0.802 -1.128 17.175 1.00 96.00 165 ASN A O 1
ATOM 1303 N N . ASP A 1 166 ? 0.829 -2.581 15.461 1.00 97.50 166 ASP A N 1
ATOM 1304 C CA . ASP A 1 166 ? 0.484 -1.603 14.426 1.00 97.50 166 ASP A CA 1
ATOM 1305 C C . ASP A 1 166 ? -0.934 -1.062 14.598 1.00 97.50 166 ASP A C 1
ATOM 1307 O O . ASP A 1 166 ? -1.109 0.159 14.623 1.00 97.50 166 ASP A O 1
ATOM 1311 N N . ALA A 1 167 ? -1.925 -1.922 14.856 1.00 97.75 167 ALA A N 1
ATOM 1312 C CA . ALA A 1 167 ? -3.282 -1.480 15.187 1.00 97.75 167 ALA A CA 1
ATOM 1313 C C . ALA A 1 167 ? -3.286 -0.559 16.425 1.00 97.75 167 ALA A C 1
ATOM 1315 O O . ALA A 1 167 ? -3.909 0.507 16.436 1.00 97.75 167 ALA A O 1
ATOM 1316 N N . ARG A 1 168 ? -2.522 -0.911 17.470 1.00 96.88 168 ARG A N 1
ATOM 1317 C CA . ARG A 1 168 ? -2.390 -0.098 18.691 1.00 96.88 168 ARG A CA 1
ATOM 1318 C C . ARG A 1 168 ? -1.748 1.258 18.415 1.00 96.88 168 ARG A C 1
ATOM 1320 O O . ARG A 1 168 ? -2.213 2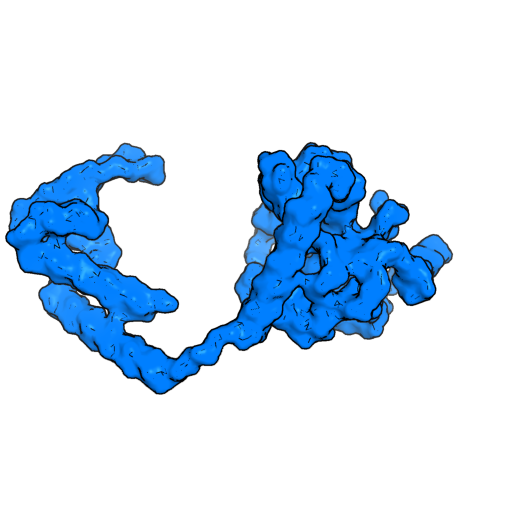.275 18.929 1.00 96.88 168 ARG A O 1
ATOM 1327 N N . VAL A 1 169 ? -0.648 1.284 17.667 1.00 97.19 169 VAL A N 1
ATOM 1328 C CA . VAL A 1 169 ? 0.057 2.525 17.320 1.00 97.19 169 VAL A CA 1
ATOM 1329 C C . VAL A 1 169 ? -0.840 3.413 16.459 1.00 97.19 169 VAL A C 1
ATOM 1331 O O . VAL A 1 169 ? -0.921 4.611 16.722 1.00 97.19 169 VAL A O 1
ATOM 1334 N N . THR A 1 170 ? -1.583 2.824 15.525 1.00 98.12 170 THR A N 1
ATOM 1335 C CA . THR A 1 170 ? -2.599 3.501 14.711 1.00 98.12 170 THR A CA 1
ATOM 1336 C C . THR A 1 170 ? -3.672 4.156 15.582 1.00 98.12 170 THR A C 1
ATOM 1338 O O . THR A 1 170 ? -3.923 5.353 15.437 1.00 98.12 170 THR A O 1
ATOM 1341 N N . MET A 1 171 ? -4.235 3.433 16.559 1.00 97.38 171 MET A N 1
ATOM 1342 C CA . MET A 1 171 ? -5.187 3.999 17.528 1.00 97.38 171 MET A CA 1
ATOM 1343 C C . MET A 1 171 ? -4.589 5.191 18.287 1.00 97.38 171 MET A C 1
ATOM 1345 O O . MET A 1 171 ? -5.205 6.249 18.385 1.00 97.38 171 MET A O 1
ATOM 1349 N N . GLN A 1 172 ? -3.373 5.040 18.817 1.00 96.12 172 GLN A N 1
ATOM 1350 C CA . GLN A 1 172 ? -2.720 6.096 19.599 1.00 96.12 172 GLN A CA 1
ATOM 1351 C C . GLN A 1 172 ? -2.397 7.333 18.755 1.00 96.12 172 GLN A C 1
ATOM 1353 O O . GLN A 1 172 ? -2.525 8.458 19.240 1.00 96.12 172 GLN A O 1
ATOM 1358 N N . PHE A 1 173 ? -2.002 7.136 17.497 1.00 96.94 173 PHE A N 1
ATOM 1359 C CA . PHE A 1 173 ? -1.770 8.225 16.557 1.00 96.94 173 PHE A CA 1
ATOM 1360 C C . PHE A 1 173 ? -3.076 8.961 16.239 1.00 96.94 173 PHE A C 1
ATOM 1362 O O . PHE A 1 173 ? -3.126 10.189 16.325 1.00 96.94 173 PHE A O 1
ATOM 1369 N N . TYR A 1 174 ? -4.148 8.220 15.947 1.00 96.94 174 TYR A N 1
ATOM 1370 C CA . TYR A 1 174 ? -5.468 8.787 15.692 1.00 96.94 174 TYR A CA 1
ATOM 1371 C C . TYR A 1 174 ? -5.978 9.610 16.879 1.00 96.94 174 TYR A C 1
ATOM 1373 O O . TYR A 1 174 ? -6.312 10.781 16.711 1.00 96.94 174 TYR A O 1
ATOM 1381 N N . GLU A 1 175 ? -5.965 9.053 18.093 1.00 95.69 175 GLU A N 1
ATOM 1382 C CA . GLU A 1 175 ? -6.427 9.760 19.294 1.00 95.69 175 GLU A CA 1
ATOM 1383 C C . GLU A 1 175 ? -5.670 11.065 19.538 1.00 95.69 175 GLU A C 1
ATOM 1385 O O . GLU A 1 175 ? -6.268 12.069 19.931 1.00 95.69 175 GLU A O 1
ATOM 1390 N N . LYS A 1 176 ? -4.362 11.070 19.264 1.00 96.00 176 LYS A N 1
ATOM 1391 C CA . LYS A 1 176 ? -3.525 12.252 19.449 1.00 96.00 176 LYS A CA 1
ATOM 1392 C C . LYS A 1 176 ? -3.836 13.364 18.443 1.00 96.00 176 LYS A C 1
A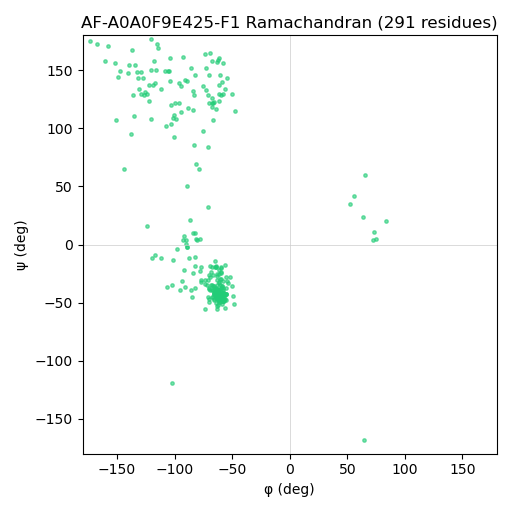TOM 1394 O O . LYS A 1 176 ? -3.807 14.534 18.821 1.00 96.00 176 LYS A O 1
ATOM 1399 N N . TYR A 1 177 ? -4.108 13.018 17.184 1.00 96.38 177 TYR A N 1
ATOM 1400 C CA . TYR A 1 177 ? -4.092 13.981 16.074 1.00 96.38 177 TYR A CA 1
ATOM 1401 C C . TYR A 1 177 ? -5.437 14.200 15.365 1.00 96.38 177 TYR A C 1
ATOM 1403 O O . TYR A 1 177 ? -5.569 15.153 14.598 1.00 96.38 177 TYR A O 1
ATOM 1411 N N . LYS A 1 178 ? -6.480 13.408 15.644 1.00 94.88 178 LYS A N 1
ATOM 1412 C CA . LYS A 1 178 ? -7.804 13.563 15.000 1.00 94.88 178 LYS A CA 1
ATOM 1413 C C . LYS A 1 178 ? -8.412 14.963 15.143 1.00 94.88 178 LYS A C 1
ATOM 1415 O O . LYS A 1 178 ? -9.178 15.400 14.294 1.00 94.88 178 LYS A O 1
ATOM 1420 N N . ASN A 1 179 ? -8.060 15.683 16.210 1.00 96.06 179 ASN A N 1
ATOM 1421 C CA . ASN A 1 179 ? -8.557 17.034 16.480 1.00 96.06 179 ASN A CA 1
ATOM 1422 C C . ASN A 1 179 ? -7.591 18.151 16.053 1.00 96.06 179 ASN A C 1
ATOM 1424 O O . ASN A 1 179 ? -7.940 19.319 16.193 1.00 96.06 179 ASN A O 1
ATOM 1428 N N . THR A 1 180 ? -6.388 17.827 15.566 1.00 95.62 180 THR A N 1
ATOM 1429 C CA . THR A 1 180 ? -5.395 18.836 15.154 1.00 95.62 180 THR A CA 1
ATOM 1430 C C . THR A 1 180 ? -5.500 19.204 13.678 1.00 95.62 180 THR A C 1
ATOM 1432 O O . THR A 1 180 ? -5.027 20.263 13.278 1.00 95.62 180 THR A O 1
ATOM 1435 N N . VAL A 1 181 ? -6.088 18.332 12.858 1.00 95.62 181 VAL A N 1
ATOM 1436 C CA . VAL A 1 181 ? -6.273 18.568 11.421 1.00 95.62 181 VAL A CA 1
ATOM 1437 C C . VAL A 1 181 ? -7.549 19.363 11.144 1.00 95.62 181 VAL A C 1
ATOM 1439 O O . VAL A 1 181 ? -8.525 19.291 11.892 1.00 95.62 181 VAL A O 1
ATOM 1442 N N . ASN A 1 182 ? -7.560 20.116 10.041 1.00 96.62 182 ASN A N 1
ATOM 1443 C CA . ASN A 1 182 ? -8.783 20.745 9.551 1.00 96.62 182 ASN A CA 1
ATOM 1444 C C . ASN A 1 182 ? -9.789 19.650 9.149 1.00 96.62 182 ASN A C 1
ATOM 1446 O O . ASN A 1 182 ? -9.526 18.869 8.235 1.00 96.62 182 ASN A O 1
ATOM 1450 N N . LYS A 1 183 ? -10.934 19.600 9.840 1.00 95.62 183 LYS A N 1
ATOM 1451 C CA . LYS A 1 183 ? -11.934 18.537 9.671 1.00 95.62 183 LYS A CA 1
ATOM 1452 C C . LYS A 1 183 ? -12.568 18.522 8.283 1.00 95.62 183 LYS A C 1
ATOM 1454 O O . LYS A 1 183 ? -12.811 17.448 7.754 1.00 95.62 183 LYS A O 1
ATOM 1459 N N . GLU A 1 184 ? -12.818 19.686 7.691 1.00 96.50 184 GLU A N 1
ATOM 1460 C CA . GLU A 1 184 ? -13.447 19.781 6.368 1.00 96.50 184 GLU A CA 1
ATOM 1461 C C . GLU A 1 184 ? -12.532 19.204 5.287 1.00 96.50 184 GLU A C 1
ATOM 1463 O O . GLU A 1 184 ? -12.952 18.344 4.516 1.00 96.50 184 GLU A O 1
ATOM 1468 N N . ASN A 1 185 ? -11.257 19.599 5.293 1.00 96.50 185 ASN A N 1
ATOM 1469 C CA . ASN A 1 185 ? -10.262 19.071 4.361 1.00 96.50 185 ASN A CA 1
ATOM 1470 C C . ASN A 1 185 ? -10.044 17.569 4.571 1.00 96.50 185 ASN A C 1
ATOM 1472 O O . ASN A 1 185 ? -9.983 16.813 3.605 1.00 96.50 185 ASN A O 1
ATOM 1476 N N . TYR A 1 186 ? -9.969 17.127 5.828 1.00 97.31 186 TYR A N 1
ATOM 1477 C CA . TYR A 1 186 ? -9.818 15.712 6.147 1.00 97.31 186 TYR A CA 1
ATOM 1478 C C . TYR A 1 186 ? -11.000 14.878 5.629 1.00 97.31 186 TYR A C 1
ATOM 1480 O O . TYR A 1 186 ? -10.792 13.831 5.022 1.00 97.31 186 TYR A O 1
ATOM 1488 N N . GLU A 1 187 ? -12.238 15.356 5.790 1.00 96.06 187 GLU A N 1
ATOM 1489 C CA . GLU A 1 187 ? -13.427 14.670 5.275 1.00 96.06 187 GLU A CA 1
ATOM 1490 C C . GLU A 1 187 ? -13.442 14.562 3.746 1.00 96.06 187 GLU A C 1
ATOM 1492 O O . GLU A 1 187 ? -13.912 13.557 3.207 1.00 96.06 187 GLU A O 1
ATOM 1497 N N . VAL A 1 188 ? -12.926 15.571 3.036 1.00 96.50 188 VAL A N 1
ATOM 1498 C CA . VAL A 1 188 ? -12.767 15.513 1.575 1.00 96.50 188 VAL A CA 1
ATOM 1499 C C . VAL A 1 188 ? -11.785 14.404 1.193 1.00 96.50 188 VAL A C 1
ATOM 1501 O O . VAL A 1 188 ? -12.146 13.516 0.420 1.00 96.50 188 VAL A O 1
ATOM 1504 N N . GLU A 1 189 ? -10.589 14.397 1.783 1.00 96.38 189 GLU A N 1
ATOM 1505 C CA . GLU A 1 189 ? -9.560 13.378 1.523 1.00 96.38 189 GLU A CA 1
ATOM 1506 C C . GLU A 1 189 ? -10.055 11.959 1.861 1.00 96.38 189 GLU A C 1
ATOM 1508 O O . GLU A 1 189 ? -9.889 11.014 1.085 1.00 96.38 189 GLU A O 1
ATOM 1513 N N . ARG A 1 190 ? -10.745 11.803 2.996 1.00 95.00 190 ARG A N 1
ATOM 1514 C CA . ARG A 1 190 ? -11.317 10.528 3.457 1.00 95.00 190 ARG A CA 1
ATOM 1515 C C . ARG A 1 190 ? -12.343 9.965 2.465 1.00 95.00 190 ARG A C 1
ATOM 1517 O O . ARG A 1 190 ? -12.319 8.771 2.155 1.00 95.00 190 ARG A O 1
ATOM 1524 N N . LYS A 1 191 ? -13.217 10.817 1.915 1.00 95.38 191 LYS A N 1
ATOM 1525 C CA . LYS A 1 191 ? -14.197 10.422 0.885 1.00 95.38 191 LYS A CA 1
ATOM 1526 C C . LYS A 1 191 ? -13.530 10.055 -0.438 1.00 95.38 191 LYS A C 1
ATOM 1528 O O . LYS A 1 191 ? -13.940 9.078 -1.065 1.00 95.38 191 LYS A O 1
ATOM 1533 N N . ILE A 1 192 ? -12.485 10.783 -0.840 1.00 96.06 192 ILE A N 1
ATOM 1534 C CA . ILE A 1 192 ? -11.708 10.460 -2.046 1.00 96.06 192 ILE A CA 1
ATOM 1535 C C . ILE A 1 192 ? -11.098 9.060 -1.924 1.00 96.06 192 ILE A C 1
ATOM 1537 O O . ILE A 1 192 ? -11.224 8.271 -2.856 1.00 96.06 192 ILE A O 1
ATOM 1541 N N . THR A 1 193 ? -10.531 8.696 -0.769 1.00 94.94 193 THR A N 1
ATOM 1542 C CA . THR A 1 193 ? -10.003 7.339 -0.525 1.00 94.94 193 THR A CA 1
ATOM 1543 C C . THR A 1 193 ? -11.052 6.251 -0.768 1.00 94.94 193 THR A C 1
ATOM 1545 O O . THR A 1 193 ? -10.765 5.249 -1.426 1.00 94.94 193 THR A O 1
ATOM 1548 N N . SER A 1 194 ? -12.285 6.472 -0.307 1.00 93.38 194 SER A N 1
ATOM 1549 C CA . SER A 1 194 ? -13.398 5.533 -0.517 1.00 93.38 194 SER A CA 1
ATOM 1550 C C . SER A 1 194 ? -13.714 5.388 -2.014 1.00 93.38 194 SER A C 1
ATOM 1552 O O . SER A 1 194 ? -13.804 4.277 -2.536 1.00 93.38 194 SER A O 1
ATOM 1554 N N . MET A 1 195 ? -13.795 6.509 -2.742 1.00 95.62 195 MET A N 1
ATOM 1555 C CA . MET A 1 195 ? -14.015 6.514 -4.194 1.00 95.62 195 MET A CA 1
ATOM 1556 C C . MET A 1 195 ? -12.896 5.800 -4.961 1.00 95.62 195 MET A C 1
ATOM 1558 O O . MET A 1 195 ? -13.182 5.008 -5.858 1.00 95.62 195 MET A O 1
ATOM 1562 N N . LEU A 1 196 ? -11.632 6.038 -4.597 1.00 96.06 196 LEU A N 1
ATOM 1563 C CA . LEU A 1 196 ? -10.477 5.387 -5.218 1.00 96.06 196 LEU A CA 1
ATOM 1564 C C . LEU A 1 196 ? -10.505 3.870 -5.010 1.00 96.06 196 LEU A C 1
ATOM 1566 O O . LEU A 1 196 ? -10.222 3.124 -5.947 1.00 96.06 196 LEU A O 1
ATOM 1570 N N . LEU A 1 197 ? -10.911 3.405 -3.824 1.00 95.31 197 LEU A N 1
ATOM 1571 C CA . LEU A 1 197 ? -11.122 1.983 -3.561 1.00 95.31 197 LEU A CA 1
ATOM 1572 C C . LEU A 1 197 ? -12.205 1.394 -4.476 1.00 95.31 197 LEU A C 1
ATOM 1574 O O . LEU A 1 197 ? -11.970 0.359 -5.098 1.00 95.31 197 LEU A O 1
ATOM 1578 N N . TYR A 1 198 ? -13.353 2.062 -4.634 1.00 95.44 198 TYR A N 1
ATOM 1579 C CA . TYR A 1 198 ? -14.409 1.606 -5.549 1.00 95.44 198 TYR A CA 1
ATOM 1580 C C . TYR A 1 198 ? -13.954 1.570 -7.014 1.00 95.44 198 TYR A C 1
ATOM 1582 O O . TYR A 1 198 ? -14.226 0.596 -7.718 1.00 95.44 198 TYR A O 1
ATOM 1590 N N . MET A 1 199 ? -13.239 2.600 -7.474 1.00 95.94 199 MET A N 1
ATOM 1591 C CA . MET A 1 199 ? -12.680 2.639 -8.829 1.00 95.94 199 MET A CA 1
ATOM 1592 C C . MET A 1 199 ? -11.676 1.504 -9.046 1.00 95.94 199 MET A C 1
ATOM 1594 O O . MET A 1 199 ? -11.744 0.810 -10.059 1.00 95.94 199 MET A O 1
ATOM 1598 N N . SER A 1 200 ? -10.790 1.274 -8.074 1.00 94.69 200 SER A N 1
ATOM 1599 C CA . SER A 1 200 ? -9.806 0.194 -8.121 1.00 94.69 200 SER A CA 1
ATOM 1600 C C . SER A 1 200 ? -10.460 -1.187 -8.136 1.00 94.69 200 SER A C 1
ATOM 1602 O O . SER A 1 200 ? -9.994 -2.056 -8.863 1.00 94.69 200 SER A O 1
ATOM 1604 N N . HIS A 1 201 ? -11.526 -1.402 -7.357 1.00 94.25 201 HIS A N 1
ATOM 1605 C CA . HIS A 1 201 ? -12.253 -2.679 -7.326 1.00 94.25 201 HIS A CA 1
ATOM 1606 C C . HIS A 1 201 ? -12.997 -2.946 -8.635 1.00 94.25 201 HIS A C 1
ATOM 1608 O O . HIS A 1 201 ? -13.103 -4.093 -9.056 1.00 94.25 201 HIS A O 1
ATOM 1614 N N . ARG A 1 202 ? -13.521 -1.896 -9.280 1.00 94.94 202 ARG A N 1
ATOM 1615 C CA . ARG A 1 202 ? -14.199 -2.013 -10.577 1.00 94.94 202 ARG A CA 1
ATOM 1616 C C . ARG A 1 202 ? -13.220 -2.329 -11.708 1.00 94.94 202 ARG A C 1
ATOM 1618 O O . ARG A 1 202 ? -13.570 -3.078 -12.616 1.00 94.94 202 ARG A O 1
ATOM 1625 N N . GLY A 1 203 ? -12.026 -1.742 -11.656 1.00 93.56 203 GLY A N 1
ATOM 1626 C CA . GLY A 1 203 ? -11.027 -1.865 -12.709 1.00 93.56 203 GLY A CA 1
ATOM 1627 C C . GLY A 1 203 ? -11.476 -1.250 -14.039 1.00 93.56 203 GLY A C 1
ATOM 1628 O O . GLY A 1 203 ? -12.463 -0.514 -14.122 1.00 93.56 203 GLY A O 1
ATOM 1629 N N . ILE A 1 204 ? -10.717 -1.550 -15.091 1.00 95.19 204 ILE A N 1
ATOM 1630 C CA . ILE A 1 204 ? -10.994 -1.135 -16.468 1.00 95.19 204 ILE A CA 1
ATOM 1631 C C . ILE A 1 204 ? -10.978 -2.396 -17.327 1.00 95.19 204 ILE 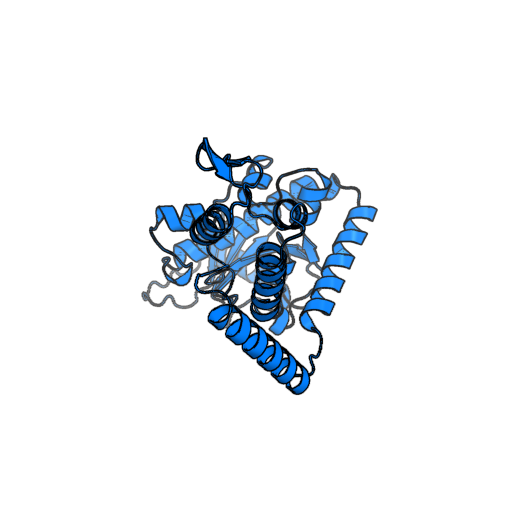A C 1
ATOM 1633 O O . ILE A 1 204 ? -10.031 -3.178 -17.261 1.00 95.19 204 ILE A O 1
ATOM 1637 N N . ALA A 1 205 ? -12.032 -2.599 -18.116 1.00 95.31 205 ALA A N 1
ATOM 1638 C CA . ALA A 1 205 ? -12.068 -3.682 -19.087 1.00 95.31 205 ALA A CA 1
ATOM 1639 C C . ALA A 1 205 ? -11.097 -3.366 -20.229 1.00 95.31 205 ALA A C 1
ATOM 1641 O O . ALA A 1 205 ? -11.146 -2.277 -20.803 1.00 95.31 205 ALA A O 1
ATOM 1642 N N . LEU A 1 206 ? -10.222 -4.317 -20.540 1.00 95.19 206 LEU A N 1
ATOM 1643 C CA . LEU A 1 206 ? -9.280 -4.227 -21.648 1.00 95.19 206 LEU A CA 1
ATOM 1644 C C . LEU A 1 206 ? -9.675 -5.243 -22.714 1.00 95.19 206 LEU A C 1
ATOM 1646 O O . LEU A 1 206 ? -9.932 -6.404 -22.384 1.00 95.19 206 LEU A O 1
ATOM 1650 N N . ASP A 1 207 ? -9.688 -4.803 -23.968 1.00 97.50 207 ASP A N 1
ATOM 1651 C CA . ASP A 1 207 ? -9.810 -5.683 -25.125 1.00 97.50 207 ASP A CA 1
ATOM 1652 C C . ASP A 1 207 ? -8.550 -6.553 -25.215 1.00 97.50 207 ASP A C 1
ATOM 1654 O O . ASP A 1 207 ? -7.457 -6.058 -25.493 1.00 97.50 207 ASP A O 1
ATOM 1658 N N . GLN A 1 208 ? -8.697 -7.836 -24.880 1.00 96.31 208 GLN A N 1
ATOM 1659 C CA . GLN A 1 208 ? -7.569 -8.761 -24.816 1.00 96.31 208 GLN A CA 1
ATOM 1660 C C . GLN A 1 208 ? -7.061 -9.142 -26.208 1.00 96.31 208 GLN A C 1
ATOM 1662 O O . GLN A 1 208 ? -5.868 -9.388 -26.345 1.00 96.31 208 GLN A O 1
ATOM 1667 N N . GLU A 1 209 ? -7.927 -9.169 -27.224 1.00 97.06 209 GLU A N 1
ATOM 1668 C CA . GLU A 1 209 ? -7.532 -9.520 -28.593 1.00 97.06 209 GLU A CA 1
ATOM 1669 C C . GLU A 1 209 ? -6.676 -8.399 -29.180 1.00 97.06 209 GLU A C 1
ATOM 1671 O O . GLU A 1 209 ? -5.540 -8.636 -29.588 1.00 97.06 209 GLU A O 1
ATOM 1676 N N . LEU A 1 210 ? -7.147 -7.152 -29.067 1.00 96.62 210 LEU A N 1
ATOM 1677 C CA . LEU A 1 210 ? -6.361 -5.988 -29.473 1.00 96.62 210 LEU A CA 1
ATOM 1678 C C . LEU A 1 210 ? -5.041 -5.882 -28.693 1.00 96.62 210 LEU A C 1
ATOM 1680 O O . LEU A 1 210 ? -4.022 -5.470 -29.247 1.00 96.62 210 LEU A O 1
ATOM 1684 N N . LEU A 1 211 ? -5.038 -6.228 -27.401 1.00 95.25 211 LEU A N 1
ATOM 1685 C CA . LEU A 1 211 ? -3.816 -6.201 -26.600 1.00 95.25 211 LEU A CA 1
ATOM 1686 C C . LEU A 1 211 ? -2.787 -7.220 -27.106 1.00 95.25 211 LEU A C 1
ATOM 1688 O O . LEU A 1 211 ? -1.607 -6.881 -27.178 1.00 95.25 211 LEU A O 1
ATOM 1692 N N . VAL A 1 212 ? -3.220 -8.432 -27.464 1.00 95.88 212 VAL A N 1
ATOM 1693 C CA . VAL A 1 212 ? -2.346 -9.457 -28.057 1.00 95.88 212 VAL A CA 1
ATOM 1694 C C . VAL A 1 212 ? -1.763 -8.957 -29.375 1.00 95.88 212 VAL A C 1
ATOM 1696 O O . VAL A 1 212 ? -0.544 -8.984 -29.526 1.00 95.88 212 VAL A O 1
ATOM 1699 N N . ASP A 1 213 ? -2.589 -8.395 -30.261 1.00 96.56 213 ASP A N 1
ATOM 1700 C CA . ASP A 1 213 ? -2.131 -7.854 -31.546 1.00 96.56 213 ASP A CA 1
ATOM 1701 C C . ASP A 1 213 ? -1.074 -6.753 -31.363 1.00 96.56 213 ASP A C 1
ATOM 1703 O O . ASP A 1 213 ? -0.036 -6.745 -32.029 1.00 96.56 213 ASP A O 1
ATOM 1707 N N . ILE A 1 214 ? -1.304 -5.832 -30.418 1.00 95.62 214 ILE A N 1
ATOM 1708 C CA . ILE A 1 214 ? -0.344 -4.772 -30.090 1.00 95.62 214 ILE A CA 1
ATOM 1709 C C . ILE A 1 214 ? 0.954 -5.377 -29.545 1.00 95.62 214 ILE A C 1
ATOM 1711 O O . ILE A 1 214 ? 2.039 -4.958 -29.949 1.00 95.62 214 ILE A O 1
ATOM 1715 N N . VAL A 1 215 ? 0.875 -6.338 -28.620 1.00 95.38 215 VAL A N 1
ATOM 1716 C CA . VAL A 1 215 ? 2.061 -6.979 -28.031 1.00 95.38 215 VAL A CA 1
ATOM 1717 C C . VAL A 1 215 ? 2.880 -7.694 -29.104 1.00 95.38 215 VAL A C 1
ATOM 1719 O O . VAL A 1 215 ? 4.101 -7.511 -29.140 1.00 95.38 215 VAL A O 1
ATOM 1722 N N . ASP A 1 216 ? 2.226 -8.426 -30.002 1.00 95.88 216 ASP A N 1
ATOM 1723 C CA . ASP A 1 216 ? 2.870 -9.135 -31.106 1.00 95.88 216 ASP A CA 1
ATOM 1724 C C . ASP A 1 216 ? 3.537 -8.154 -32.081 1.00 95.88 216 ASP A C 1
ATOM 1726 O O . ASP A 1 216 ? 4.723 -8.314 -32.390 1.00 95.88 216 ASP A O 1
ATOM 1730 N N . GLU A 1 217 ? 2.856 -7.066 -32.470 1.00 96.00 217 GLU A N 1
ATOM 1731 C CA . GLU A 1 217 ? 3.453 -6.007 -33.297 1.00 96.00 217 GLU A CA 1
ATOM 1732 C C . GLU A 1 217 ? 4.699 -5.418 -32.617 1.00 96.00 217 GLU A C 1
ATOM 1734 O O . GLU A 1 217 ? 5.766 -5.281 -33.230 1.00 96.00 217 GLU A O 1
ATOM 1739 N N . MET A 1 218 ? 4.604 -5.080 -31.327 1.00 95.88 218 MET A N 1
ATOM 1740 C CA . MET A 1 218 ? 5.742 -4.534 -30.587 1.00 95.88 218 MET A CA 1
ATOM 1741 C C . MET A 1 218 ? 6.890 -5.551 -30.506 1.00 95.88 218 MET A C 1
ATOM 1743 O O . MET A 1 218 ? 8.057 -5.163 -30.625 1.00 95.88 218 MET A O 1
ATOM 1747 N N . GLN A 1 219 ? 6.593 -6.844 -30.342 1.00 95.62 219 GLN A N 1
ATOM 1748 C CA . GLN A 1 219 ? 7.600 -7.901 -30.303 1.00 95.62 219 GLN A CA 1
ATOM 1749 C C . GLN A 1 219 ? 8.318 -8.044 -31.652 1.00 95.62 219 GLN A C 1
ATOM 1751 O O . GLN A 1 219 ? 9.544 -8.190 -31.683 1.00 95.62 219 GLN A O 1
ATOM 1756 N N . GLU A 1 220 ? 7.597 -7.969 -32.771 1.00 96.12 220 GLU A N 1
ATOM 1757 C CA . GLU A 1 220 ? 8.185 -7.977 -34.113 1.00 96.12 220 GLU A CA 1
ATOM 1758 C C . GLU A 1 220 ? 9.101 -6.773 -34.343 1.00 96.12 220 GLU A C 1
ATOM 1760 O O . GLU A 1 220 ? 10.229 -6.934 -34.820 1.00 96.12 220 GLU A O 1
ATOM 1765 N N . ARG A 1 221 ? 8.678 -5.571 -33.930 1.00 95.44 221 ARG A N 1
ATOM 1766 C CA . ARG A 1 221 ? 9.522 -4.363 -33.989 1.00 95.44 221 ARG A CA 1
ATOM 1767 C C . ARG A 1 221 ? 10.792 -4.524 -33.165 1.00 95.44 221 ARG A C 1
ATOM 1769 O O . ARG A 1 221 ? 11.874 -4.152 -33.619 1.00 95.44 221 ARG A O 1
ATOM 1776 N N . VAL A 1 222 ? 10.681 -5.097 -31.969 1.00 94.38 222 VAL A N 1
ATOM 1777 C CA . VAL A 1 222 ? 11.833 -5.385 -31.111 1.00 94.38 222 VAL A CA 1
ATOM 1778 C C . VAL A 1 222 ? 12.786 -6.376 -31.786 1.00 94.38 222 VAL A C 1
ATOM 1780 O O . VAL A 1 222 ? 13.979 -6.089 -31.863 1.00 94.38 222 VAL A O 1
ATOM 1783 N N . LYS A 1 223 ? 12.276 -7.482 -32.347 1.00 94.81 223 LYS A N 1
ATOM 1784 C CA . LYS A 1 223 ? 13.082 -8.465 -33.097 1.00 94.81 223 LYS A CA 1
ATOM 1785 C C . LYS A 1 223 ? 13.786 -7.829 -34.297 1.00 94.81 223 LYS A C 1
ATOM 1787 O O . LYS A 1 223 ? 14.962 -8.101 -34.523 1.00 94.81 223 LYS A O 1
ATOM 1792 N N . PHE A 1 224 ? 13.097 -6.954 -35.033 1.00 95.12 224 PHE A N 1
ATOM 1793 C CA . PHE A 1 224 ? 13.688 -6.204 -36.141 1.00 95.12 224 PHE A CA 1
ATOM 1794 C C . PHE A 1 224 ? 14.893 -5.377 -35.679 1.00 95.12 224 PHE A C 1
ATOM 1796 O O . PHE A 1 224 ? 15.955 -5.453 -36.291 1.00 95.12 224 PHE A O 1
ATOM 1803 N N . PHE A 1 225 ? 14.767 -4.621 -34.584 1.00 94.88 225 PHE A N 1
ATOM 1804 C CA . PHE A 1 225 ? 15.880 -3.818 -34.072 1.00 94.88 225 PHE A CA 1
ATOM 1805 C C . PHE A 1 225 ? 16.994 -4.650 -33.437 1.00 94.88 225 PHE A C 1
ATOM 1807 O O . PHE A 1 225 ? 18.153 -4.276 -33.587 1.00 94.88 225 PHE A O 1
ATOM 1814 N N . ASP A 1 226 ? 16.674 -5.759 -32.765 1.00 93.44 226 ASP A N 1
ATOM 1815 C CA . ASP A 1 226 ? 17.677 -6.695 -32.242 1.00 93.44 226 ASP A CA 1
ATOM 1816 C C . ASP A 1 226 ? 18.490 -7.345 -33.382 1.00 93.44 226 ASP A C 1
ATOM 1818 O O . ASP A 1 226 ? 19.668 -7.632 -33.199 1.00 93.44 226 ASP A O 1
ATOM 1822 N N . ALA A 1 227 ? 17.895 -7.537 -34.567 1.00 93.00 227 ALA A N 1
ATOM 1823 C CA . ALA A 1 227 ? 18.605 -8.010 -35.757 1.00 93.00 227 ALA A CA 1
ATOM 1824 C C . ALA A 1 227 ? 19.353 -6.890 -36.506 1.00 93.00 227 ALA A C 1
ATOM 1826 O O . ALA A 1 227 ? 20.437 -7.115 -37.039 1.00 93.00 227 ALA A O 1
ATOM 1827 N N . ALA A 1 228 ? 18.780 -5.684 -36.573 1.00 92.50 228 ALA A N 1
ATOM 1828 C CA . ALA A 1 228 ? 19.359 -4.554 -37.303 1.00 92.50 228 ALA A CA 1
ATOM 1829 C C . ALA A 1 228 ? 20.516 -3.877 -36.550 1.00 92.50 228 ALA A C 1
ATOM 1831 O O . ALA A 1 228 ? 21.418 -3.311 -37.170 1.00 92.50 228 ALA A O 1
ATOM 1832 N N . LEU A 1 229 ? 20.484 -3.896 -35.217 1.00 91.62 229 LEU A N 1
ATOM 1833 C CA . LEU A 1 229 ? 21.549 -3.387 -34.363 1.00 91.62 229 LEU A CA 1
ATOM 1834 C C . LEU A 1 229 ? 22.360 -4.582 -33.857 1.00 91.62 229 LEU A C 1
ATOM 1836 O O . LEU A 1 229 ? 21.901 -5.317 -32.994 1.00 91.62 229 LEU A O 1
ATOM 1840 N N . ASP A 1 230 ? 23.592 -4.741 -34.342 1.00 88.31 230 ASP A N 1
ATOM 1841 C CA . ASP A 1 230 ? 24.531 -5.816 -33.956 1.00 88.31 230 ASP A CA 1
ATOM 1842 C C . ASP A 1 230 ? 25.094 -5.658 -32.517 1.00 88.31 230 ASP A C 1
ATOM 1844 O O . ASP A 1 230 ? 26.258 -5.919 -32.213 1.00 88.31 230 ASP A O 1
ATOM 1848 N N . PHE A 1 231 ? 24.294 -5.106 -31.604 1.00 93.75 231 PHE A N 1
ATOM 1849 C CA . PHE A 1 231 ? 24.608 -4.932 -30.191 1.00 93.75 231 PHE A CA 1
ATOM 1850 C C . PHE A 1 231 ? 23.325 -4.724 -29.380 1.00 93.75 231 PHE A C 1
ATOM 1852 O O . PHE A 1 231 ? 22.305 -4.238 -29.865 1.00 93.75 231 PHE A O 1
ATOM 1859 N N . ASN A 1 232 ? 23.395 -4.994 -28.078 1.00 93.62 232 ASN A N 1
ATOM 1860 C CA . ASN A 1 232 ? 22.279 -4.767 -27.172 1.00 93.62 232 ASN A CA 1
ATOM 1861 C C . ASN A 1 232 ? 22.114 -3.268 -26.863 1.00 93.62 232 ASN A C 1
ATOM 1863 O O . ASN A 1 232 ? 22.739 -2.723 -25.947 1.00 93.62 232 ASN A O 1
ATOM 1867 N N . TYR A 1 233 ? 21.205 -2.607 -27.578 1.00 92.62 233 TYR A N 1
ATOM 1868 C CA . TYR A 1 233 ? 20.855 -1.192 -27.396 1.00 92.62 233 TYR A CA 1
ATOM 1869 C C . TYR A 1 233 ? 20.208 -0.864 -26.038 1.00 92.62 233 TYR A C 1
ATOM 1871 O O . TYR A 1 233 ? 20.126 0.306 -25.644 1.00 92.62 233 TYR A O 1
ATOM 1879 N N . ARG A 1 234 ? 19.760 -1.880 -25.287 1.00 90.56 234 ARG A N 1
ATOM 1880 C CA . ARG A 1 234 ? 19.259 -1.735 -23.908 1.00 90.56 234 ARG A CA 1
ATOM 1881 C C . ARG A 1 234 ? 20.417 -1.599 -22.912 1.00 90.56 234 ARG A C 1
ATOM 1883 O O . ARG A 1 234 ? 20.255 -1.021 -21.840 1.00 90.56 234 ARG A O 1
ATOM 1890 N N . SER A 1 235 ? 21.606 -2.081 -23.278 1.00 92.12 235 SER A N 1
ATOM 1891 C CA . SER A 1 235 ? 22.820 -1.973 -22.475 1.00 92.12 235 SER A CA 1
ATOM 1892 C C . SER A 1 235 ? 23.504 -0.625 -22.700 1.00 92.12 235 SER A C 1
ATOM 1894 O O . SER A 1 235 ? 23.999 -0.315 -23.788 1.00 92.12 235 SER A O 1
ATOM 1896 N N . VAL A 1 236 ? 23.566 0.188 -21.642 1.00 90.12 236 VAL A N 1
ATOM 1897 C CA . VAL A 1 236 ? 24.251 1.489 -21.664 1.00 90.12 236 VAL A CA 1
ATOM 1898 C C . VAL A 1 236 ? 25.728 1.354 -22.081 1.00 90.12 236 VAL A C 1
ATOM 1900 O O . VAL A 1 236 ? 26.143 2.101 -22.968 1.00 90.12 236 VAL A O 1
ATOM 1903 N N . PRO A 1 237 ? 26.533 0.414 -21.538 1.00 90.94 237 PRO A N 1
ATOM 1904 C CA . PRO A 1 237 ? 27.911 0.206 -21.990 1.00 90.94 237 PRO A CA 1
ATOM 1905 C C . PRO A 1 237 ? 28.046 -0.116 -23.484 1.00 90.94 237 PRO A C 1
ATOM 1907 O O . PRO A 1 237 ? 28.883 0.483 -24.156 1.00 90.94 237 PRO A O 1
ATOM 1910 N N . GLN A 1 238 ? 27.215 -1.016 -24.020 1.00 93.88 238 GLN A N 1
ATOM 1911 C CA . GLN A 1 238 ? 27.302 -1.398 -25.435 1.00 93.88 238 GLN A CA 1
ATOM 1912 C C . GLN A 1 238 ? 26.851 -0.266 -26.358 1.00 93.88 238 GLN A C 1
ATOM 1914 O O . GLN A 1 238 ? 27.499 -0.002 -27.366 1.00 93.88 238 GLN A O 1
ATOM 1919 N N . THR A 1 239 ? 25.812 0.474 -25.961 1.00 93.69 239 THR A N 1
ATOM 1920 C CA . THR A 1 239 ? 25.357 1.662 -26.695 1.00 93.69 239 THR A CA 1
ATOM 1921 C C . THR A 1 239 ? 26.469 2.707 -26.804 1.00 93.69 239 THR A C 1
ATOM 1923 O O . THR A 1 239 ? 26.691 3.268 -27.872 1.00 93.69 239 THR A O 1
ATOM 1926 N N . ARG A 1 240 ? 27.212 2.953 -25.715 1.00 92.31 240 ARG A N 1
ATOM 1927 C CA . ARG A 1 240 ? 28.360 3.876 -25.732 1.00 92.31 240 ARG A CA 1
ATOM 1928 C C . ARG A 1 240 ? 29.429 3.427 -26.714 1.00 92.31 240 ARG A C 1
ATOM 1930 O O . ARG A 1 240 ? 29.919 4.242 -27.485 1.00 92.31 240 ARG A O 1
ATOM 1937 N N . LEU A 1 241 ? 29.779 2.144 -26.680 1.00 92.62 241 LEU A N 1
ATOM 1938 C CA . LEU A 1 241 ? 30.781 1.589 -27.579 1.00 92.62 241 LEU A CA 1
ATOM 1939 C C . LEU A 1 241 ? 30.351 1.727 -29.046 1.00 92.62 241 LEU A C 1
ATOM 1941 O O . LEU A 1 241 ? 31.169 2.106 -29.876 1.00 92.62 241 LEU A O 1
ATOM 1945 N N . ALA A 1 242 ? 29.078 1.468 -29.356 1.00 93.69 242 ALA A N 1
ATOM 1946 C CA . ALA A 1 242 ? 28.534 1.614 -30.704 1.00 93.69 242 ALA A CA 1
ATOM 1947 C C . ALA A 1 242 ? 28.591 3.067 -31.208 1.00 93.69 242 ALA A C 1
ATOM 1949 O O . ALA A 1 242 ? 29.029 3.303 -32.331 1.00 93.69 242 ALA A O 1
ATOM 1950 N N . LEU A 1 243 ? 28.225 4.044 -30.369 1.00 93.56 243 LEU A N 1
ATOM 1951 C CA . LEU A 1 243 ? 28.317 5.470 -30.714 1.00 93.56 243 LEU A CA 1
ATOM 1952 C C . LEU A 1 243 ? 29.764 5.898 -30.979 1.00 93.56 243 LEU A C 1
ATOM 1954 O O . LEU A 1 243 ? 30.039 6.513 -32.005 1.00 93.56 243 LEU A O 1
ATOM 1958 N N . LEU A 1 244 ? 30.697 5.504 -30.105 1.00 92.62 244 LEU A N 1
ATOM 1959 C CA . LEU A 1 244 ? 32.118 5.823 -30.267 1.00 92.62 244 LEU A CA 1
ATOM 1960 C C . LEU A 1 244 ? 32.709 5.195 -31.535 1.00 92.62 244 LEU A C 1
ATOM 1962 O O . LEU A 1 244 ? 33.454 5.862 -32.247 1.00 92.62 244 LEU A O 1
ATOM 1966 N N . LYS A 1 245 ? 32.349 3.942 -31.852 1.00 93.31 245 LYS A N 1
ATOM 1967 C CA . LYS A 1 245 ? 32.743 3.282 -33.111 1.00 93.31 245 LYS A CA 1
ATOM 1968 C C . LYS A 1 245 ? 32.210 4.017 -34.344 1.00 93.31 245 LYS A C 1
ATOM 1970 O O . LYS A 1 245 ? 32.887 4.040 -35.363 1.00 93.31 245 LYS A O 1
ATOM 1975 N N . ALA A 1 246 ? 31.034 4.633 -34.239 1.00 91.44 246 ALA A N 1
ATOM 1976 C CA . ALA A 1 246 ? 30.449 5.476 -35.280 1.00 91.44 246 ALA A CA 1
ATOM 1977 C C . ALA A 1 246 ? 31.003 6.919 -35.292 1.00 91.44 246 ALA A C 1
ATOM 1979 O O . ALA A 1 246 ? 30.509 7.753 -36.044 1.00 91.44 246 ALA A O 1
ATOM 1980 N N . GLY A 1 247 ? 31.997 7.243 -34.453 1.00 92.88 247 GLY A N 1
ATOM 1981 C CA . GLY A 1 247 ? 32.572 8.589 -34.355 1.00 92.88 247 GLY A CA 1
ATOM 1982 C C . GLY A 1 247 ? 31.671 9.615 -33.658 1.00 92.88 247 GLY A C 1
ATOM 1983 O O . GLY A 1 247 ? 31.962 10.808 -33.682 1.00 92.88 247 GLY A O 1
ATOM 1984 N N . LEU A 1 248 ? 30.587 9.171 -33.017 1.00 92.50 248 LEU A N 1
ATOM 1985 C CA . LEU A 1 248 ? 29.642 10.021 -32.300 1.00 92.50 248 LEU A CA 1
ATOM 1986 C C . LEU A 1 248 ? 30.047 10.068 -30.827 1.00 92.50 248 LEU A C 1
ATOM 1988 O O . LEU A 1 248 ? 30.001 9.050 -30.135 1.00 92.50 248 LEU A O 1
ATOM 1992 N N . ILE A 1 249 ? 30.457 11.240 -30.339 1.00 88.31 249 ILE A N 1
ATOM 1993 C CA . ILE A 1 249 ? 30.948 11.428 -28.966 1.00 88.31 249 ILE A CA 1
ATOM 1994 C C . ILE A 1 249 ? 29.891 12.188 -28.154 1.00 88.31 249 ILE A C 1
ATOM 1996 O O . ILE A 1 249 ? 29.781 13.407 -28.295 1.00 88.31 249 ILE A O 1
ATOM 2000 N N . PRO A 1 250 ? 29.094 11.508 -27.305 1.00 82.12 250 PRO A N 1
ATOM 2001 C CA . PRO A 1 250 ? 28.076 12.171 -26.497 1.00 82.12 250 PRO A CA 1
ATOM 2002 C C . PRO A 1 250 ? 28.691 13.042 -25.405 1.00 82.12 250 PRO A C 1
ATOM 2004 O O . PRO A 1 250 ? 29.851 12.886 -25.020 1.00 82.12 250 PRO A O 1
ATOM 2007 N N . ARG A 1 251 ? 27.880 13.922 -24.817 1.00 88.06 251 ARG A N 1
ATOM 2008 C CA . ARG A 1 251 ? 28.267 14.640 -23.595 1.00 88.06 251 ARG A CA 1
ATOM 2009 C C . ARG A 1 251 ? 28.483 13.663 -22.441 1.00 88.06 251 ARG A C 1
ATOM 2011 O O . ARG A 1 251 ? 27.928 12.567 -22.416 1.00 88.06 251 ARG A O 1
ATOM 2018 N N . THR A 1 252 ? 29.268 14.061 -21.444 1.00 87.00 252 THR A N 1
ATOM 2019 C CA . THR A 1 252 ? 29.460 13.249 -20.234 1.00 87.00 252 THR A CA 1
ATOM 2020 C C . THR A 1 252 ? 28.443 13.602 -19.152 1.00 87.00 252 THR A C 1
ATOM 2022 O O . THR A 1 252 ? 28.126 14.767 -18.926 1.00 87.00 252 THR A O 1
ATOM 2025 N N . LYS A 1 253 ? 27.970 12.583 -18.434 1.00 86.38 253 LYS A N 1
ATOM 2026 C CA . LYS A 1 253 ? 27.094 12.686 -17.269 1.00 86.38 253 LYS A CA 1
ATOM 2027 C C . LYS A 1 253 ? 27.782 12.107 -16.038 1.00 86.38 253 LYS A C 1
ATOM 2029 O O . LYS A 1 253 ? 28.406 11.045 -16.097 1.00 86.38 253 LYS A O 1
ATOM 2034 N N . TYR A 1 254 ? 27.648 12.805 -14.914 1.00 86.38 254 TYR A N 1
ATOM 2035 C CA . TYR A 1 254 ? 28.129 12.353 -13.611 1.00 86.38 254 TYR A CA 1
ATOM 2036 C C . TYR A 1 254 ? 27.107 11.428 -12.939 1.00 86.38 254 TYR A C 1
ATOM 2038 O O . TYR A 1 254 ? 25.919 11.746 -12.864 1.00 86.38 254 TYR A O 1
ATOM 2046 N N . SER A 1 255 ? 27.567 10.286 -12.431 1.00 82.00 255 SER A N 1
ATOM 2047 C CA . SER A 1 255 ? 26.744 9.339 -11.681 1.00 82.00 255 SER A CA 1
ATOM 2048 C C . SER A 1 255 ? 26.969 9.503 -10.181 1.00 82.00 255 SER A C 1
ATOM 2050 O O . SER A 1 255 ? 28.011 9.107 -9.668 1.00 82.00 255 SER A O 1
ATOM 2052 N N . LYS A 1 256 ? 25.960 10.003 -9.452 1.00 82.25 256 LYS A N 1
ATOM 2053 C CA . LYS A 1 256 ? 26.013 10.132 -7.980 1.00 82.25 256 LYS A CA 1
ATOM 2054 C C . LYS A 1 256 ? 26.208 8.789 -7.263 1.00 82.25 256 LYS A C 1
ATOM 2056 O O . LYS A 1 256 ? 26.809 8.753 -6.202 1.00 82.25 256 LYS A O 1
ATOM 2061 N N . LYS A 1 257 ? 25.722 7.688 -7.852 1.00 79.94 257 LYS A N 1
ATOM 2062 C CA . LYS A 1 257 ? 25.813 6.336 -7.272 1.00 79.94 257 LYS A CA 1
ATOM 2063 C C . LYS A 1 257 ? 27.225 5.750 -7.345 1.00 79.94 257 LYS A C 1
ATOM 2065 O O . LYS A 1 257 ? 27.605 4.981 -6.478 1.00 79.94 257 LYS A O 1
ATOM 2070 N N . THR A 1 258 ? 27.971 6.073 -8.402 1.00 78.88 258 THR A N 1
ATOM 2071 C CA . THR A 1 258 ? 29.300 5.477 -8.662 1.00 78.88 258 THR A CA 1
ATOM 2072 C C . THR A 1 258 ? 30.447 6.473 -8.525 1.00 78.88 258 THR A C 1
ATOM 2074 O O . THR A 1 258 ? 31.599 6.068 -8.533 1.00 78.88 258 THR A O 1
ATOM 2077 N N . GLY A 1 259 ? 30.155 7.774 -8.439 1.00 86.50 259 GLY A N 1
ATOM 2078 C CA . GLY A 1 259 ? 31.159 8.837 -8.404 1.00 86.50 259 GLY A CA 1
ATOM 2079 C C . GLY A 1 259 ? 31.870 9.091 -9.740 1.00 86.50 259 GLY A C 1
ATOM 2080 O O . GLY A 1 259 ? 32.768 9.925 -9.796 1.00 86.50 259 GLY A O 1
ATOM 2081 N N . LEU A 1 260 ? 31.482 8.402 -10.820 1.00 83.38 260 LEU A N 1
ATOM 2082 C CA . LEU A 1 260 ? 32.178 8.430 -12.108 1.00 83.38 260 LEU A CA 1
ATOM 2083 C C . LEU A 1 260 ? 31.438 9.264 -13.161 1.00 83.38 260 LEU A C 1
ATOM 2085 O O . LEU A 1 260 ? 30.204 9.339 -13.184 1.00 83.38 260 LEU A O 1
ATOM 2089 N N . ARG A 1 261 ? 32.207 9.862 -14.079 1.00 85.00 261 ARG A N 1
ATOM 2090 C CA . ARG A 1 261 ? 31.687 10.455 -15.318 1.00 85.00 261 ARG A CA 1
ATOM 2091 C C . ARG A 1 261 ? 31.652 9.408 -16.417 1.00 85.00 261 ARG A C 1
ATOM 2093 O O . ARG A 1 261 ? 32.559 8.595 -16.548 1.00 85.00 261 ARG A O 1
ATOM 2100 N N . SER A 1 262 ? 30.604 9.440 -17.224 1.00 82.44 262 SER A N 1
ATOM 2101 C CA . SER A 1 262 ? 30.466 8.532 -18.358 1.00 82.44 262 SER A CA 1
ATOM 2102 C C . SER A 1 262 ? 29.630 9.166 -19.460 1.00 82.44 262 SER A C 1
ATOM 2104 O O . SER A 1 262 ? 28.842 10.064 -19.175 1.00 82.44 262 SER A O 1
ATOM 2106 N N . PHE A 1 263 ? 29.793 8.729 -20.709 1.00 88.06 263 PHE A N 1
ATOM 2107 C CA . PHE A 1 263 ? 29.007 9.261 -21.824 1.00 88.06 263 PHE A CA 1
ATOM 2108 C C . PHE A 1 263 ? 27.507 9.069 -21.585 1.00 88.06 263 PHE A C 1
ATOM 2110 O O . PHE A 1 263 ? 27.051 7.976 -21.216 1.00 88.06 263 PHE A O 1
ATOM 2117 N N . ASP A 1 264 ? 26.746 10.145 -21.746 1.00 89.56 264 ASP A N 1
ATOM 2118 C CA . ASP A 1 264 ? 25.300 10.106 -21.649 1.00 89.56 264 ASP A CA 1
ATOM 2119 C C . ASP A 1 264 ? 24.738 9.410 -22.888 1.00 89.56 264 ASP A C 1
ATOM 2121 O O . ASP A 1 264 ? 25.147 9.666 -24.014 1.00 89.56 264 ASP A O 1
ATOM 2125 N N . THR A 1 265 ? 23.816 8.485 -22.661 1.00 90.38 265 THR A N 1
ATOM 2126 C CA . THR A 1 265 ? 23.081 7.804 -23.735 1.00 90.38 265 THR A CA 1
ATOM 2127 C C . THR A 1 265 ? 21.581 7.979 -23.545 1.00 90.38 265 THR A C 1
ATOM 2129 O O . THR A 1 265 ? 20.801 7.217 -24.104 1.00 90.38 265 THR A O 1
ATOM 2132 N N . GLY A 1 266 ? 21.152 8.928 -22.709 1.00 89.75 266 GLY A N 1
ATOM 2133 C CA . GLY A 1 266 ? 19.750 9.299 -22.578 1.00 89.75 266 GLY A CA 1
ATOM 2134 C C . GLY A 1 266 ? 19.193 9.860 -23.886 1.00 89.75 266 GLY A C 1
ATOM 2135 O O . GLY A 1 266 ? 19.943 10.343 -24.729 1.00 89.75 266 GLY A O 1
ATOM 2136 N N . LYS A 1 267 ? 17.864 9.817 -24.033 1.00 91.56 267 LYS A N 1
ATOM 2137 C CA . LYS A 1 267 ? 17.156 10.264 -25.243 1.00 91.56 267 LYS A CA 1
ATOM 2138 C C . LYS A 1 267 ? 17.613 11.655 -25.710 1.00 91.56 267 LYS A C 1
ATOM 2140 O O . LYS A 1 267 ? 18.068 11.771 -26.837 1.00 91.56 267 LYS A O 1
ATOM 2145 N N . ALA A 1 268 ? 17.621 12.643 -24.813 1.00 90.44 268 ALA A N 1
ATOM 2146 C CA . ALA A 1 268 ? 18.042 14.009 -25.135 1.00 90.44 268 ALA A CA 1
ATOM 2147 C C . ALA A 1 268 ? 19.479 14.091 -25.685 1.00 90.44 268 ALA A C 1
ATOM 2149 O O . ALA A 1 268 ? 19.725 14.805 -26.645 1.00 90.44 268 ALA A O 1
ATOM 2150 N N . ALA A 1 269 ? 20.421 13.322 -25.124 1.00 91.38 269 ALA A N 1
ATOM 2151 C CA . ALA A 1 269 ? 21.805 13.304 -25.601 1.00 91.38 269 ALA A CA 1
ATOM 2152 C C . ALA A 1 269 ? 21.948 12.620 -26.973 1.00 91.38 269 ALA A C 1
ATOM 2154 O O . ALA A 1 269 ? 22.843 12.959 -27.737 1.00 91.38 269 ALA A O 1
ATOM 2155 N N . LEU A 1 270 ? 21.086 11.645 -27.280 1.00 92.81 270 LEU A N 1
ATOM 2156 C CA . LEU A 1 270 ? 21.066 10.962 -28.575 1.00 92.81 270 LEU A CA 1
ATOM 2157 C C . LEU A 1 270 ? 20.412 11.815 -29.672 1.00 92.81 270 LEU A C 1
ATOM 2159 O O . LEU A 1 270 ? 20.821 11.722 -30.824 1.00 92.81 270 LEU A O 1
ATOM 2163 N N . GLU A 1 271 ? 19.431 12.648 -29.318 1.00 93.75 271 GLU A N 1
ATOM 2164 C CA . GLU A 1 271 ? 18.741 13.568 -30.237 1.00 93.75 271 GLU A CA 1
ATOM 2165 C C . GLU A 1 271 ? 19.633 14.723 -30.720 1.00 93.75 271 GLU A C 1
ATOM 2167 O O . GLU A 1 271 ? 19.343 15.312 -31.757 1.00 93.75 271 GLU A O 1
ATOM 2172 N N . GLU A 1 272 ? 20.738 15.022 -30.023 1.00 92.44 272 GLU A N 1
ATOM 2173 C CA . GLU A 1 272 ? 21.732 16.015 -30.470 1.00 92.44 272 GLU A CA 1
ATOM 2174 C C . GLU A 1 272 ? 22.449 15.595 -31.767 1.00 92.44 272 GLU A C 1
ATOM 2176 O O . GLU A 1 272 ? 23.030 16.434 -32.454 1.00 92.44 272 GLU A O 1
ATOM 2181 N N . PHE A 1 273 ? 22.420 14.306 -32.111 1.00 91.88 273 PHE A N 1
ATOM 2182 C CA . PHE A 1 273 ? 23.068 13.781 -33.304 1.00 91.88 273 PHE A CA 1
ATOM 2183 C C . PHE A 1 273 ? 22.081 13.657 -34.462 1.00 91.88 273 PHE A C 1
ATOM 2185 O O . PHE A 1 273 ? 21.135 12.866 -34.408 1.00 91.88 273 PHE A O 1
ATOM 2192 N N . ASP A 1 274 ? 22.373 14.321 -35.579 1.00 92.19 274 ASP A N 1
ATOM 2193 C CA . ASP A 1 274 ? 21.693 14.035 -36.842 1.00 92.19 274 ASP A CA 1
ATOM 2194 C C . ASP A 1 274 ? 22.313 12.807 -37.528 1.00 92.19 274 ASP A C 1
ATOM 2196 O O . ASP A 1 274 ? 23.030 12.895 -38.520 1.00 92.19 274 ASP A O 1
ATOM 2200 N N . HIS A 1 275 ? 22.097 11.634 -36.931 1.00 93.06 275 HIS A N 1
ATOM 2201 C CA . HIS A 1 275 ? 22.644 10.370 -37.417 1.00 93.06 275 HIS A CA 1
ATOM 2202 C C . HIS A 1 275 ? 21.620 9.233 -37.274 1.00 93.06 275 HIS A C 1
ATOM 2204 O O . HIS A 1 275 ? 20.816 9.202 -36.340 1.00 93.06 275 HIS A O 1
ATOM 2210 N N . THR A 1 276 ? 21.650 8.264 -38.193 1.00 94.19 276 THR A N 1
ATOM 2211 C CA . THR A 1 276 ? 20.694 7.140 -38.243 1.00 94.19 276 THR A CA 1
ATOM 2212 C C . THR A 1 276 ? 20.795 6.225 -37.022 1.00 94.19 276 THR A C 1
ATOM 2214 O O . THR A 1 276 ? 19.778 5.875 -36.435 1.00 94.19 276 THR A O 1
ATOM 2217 N N . LEU A 1 277 ? 22.014 5.885 -36.593 1.00 94.31 277 LEU A N 1
ATOM 2218 C CA . LEU A 1 277 ? 22.267 5.038 -35.418 1.00 94.31 277 LEU A CA 1
ATOM 2219 C C . LEU A 1 277 ? 21.619 5.564 -34.109 1.00 94.31 277 LEU A C 1
ATOM 2221 O O . LEU A 1 277 ? 20.852 4.811 -33.510 1.00 94.31 277 LEU A O 1
ATOM 2225 N N . PRO A 1 278 ? 21.845 6.813 -33.646 1.00 94.31 278 PRO A N 1
ATOM 2226 C CA . PRO A 1 278 ? 21.135 7.372 -32.489 1.00 94.31 278 PRO A CA 1
ATOM 2227 C C . PRO A 1 278 ? 19.610 7.336 -32.623 1.00 94.31 278 PRO A C 1
ATOM 2229 O O . PRO A 1 278 ? 18.936 6.939 -31.674 1.00 94.31 278 PRO A O 1
ATOM 2232 N N . LYS A 1 279 ? 19.069 7.671 -33.804 1.00 95.00 279 LYS A N 1
ATOM 2233 C CA . LYS A 1 279 ? 17.623 7.594 -34.082 1.00 95.00 279 LYS A CA 1
ATOM 2234 C C . LYS A 1 279 ? 17.104 6.158 -33.934 1.00 95.00 279 LYS A C 1
ATOM 2236 O O . LYS A 1 279 ? 16.105 5.939 -33.253 1.00 95.00 279 LYS A O 1
ATOM 2241 N N . ALA A 1 280 ? 17.825 5.176 -34.477 1.00 95.31 280 ALA A N 1
ATOM 2242 C CA . ALA A 1 280 ? 17.492 3.759 -34.344 1.00 95.31 280 ALA A CA 1
ATOM 2243 C C . ALA A 1 280 ? 17.562 3.273 -32.887 1.00 95.31 280 ALA A C 1
ATOM 2245 O O . ALA A 1 280 ? 16.685 2.532 -32.459 1.00 95.31 280 ALA A O 1
ATOM 2246 N N . ILE A 1 281 ? 18.550 3.723 -32.100 1.00 95.31 281 ILE A N 1
ATOM 2247 C CA . ILE A 1 281 ? 18.656 3.409 -30.663 1.00 95.31 281 ILE A CA 1
ATOM 2248 C C . ILE A 1 281 ? 17.476 3.994 -29.871 1.00 95.31 281 ILE A C 1
ATOM 2250 O O . ILE A 1 281 ? 16.976 3.359 -28.942 1.00 95.31 281 ILE A O 1
ATOM 2254 N N . ILE A 1 282 ? 17.049 5.221 -30.183 1.00 95.19 282 ILE A N 1
ATOM 2255 C CA . ILE A 1 282 ? 15.909 5.858 -29.508 1.00 95.19 282 ILE A CA 1
ATOM 2256 C C . ILE A 1 282 ? 14.629 5.069 -29.787 1.00 95.19 282 ILE A C 1
ATOM 2258 O O . ILE A 1 282 ? 13.920 4.708 -28.844 1.00 95.19 282 ILE A O 1
ATOM 2262 N N . GLU A 1 283 ? 14.354 4.780 -31.060 1.00 95.38 283 GLU A N 1
ATOM 2263 C CA . GLU A 1 283 ? 13.160 4.037 -31.466 1.00 95.38 283 GLU A CA 1
ATOM 2264 C C . GLU A 1 283 ? 13.170 2.611 -30.909 1.00 95.38 283 GLU A C 1
ATOM 2266 O O . GLU A 1 283 ? 12.196 2.184 -30.293 1.00 95.38 283 GLU A O 1
ATOM 2271 N N . SER A 1 284 ? 14.291 1.894 -30.988 1.00 95.38 284 SER A N 1
ATOM 2272 C CA . SER A 1 284 ? 14.385 0.535 -30.451 1.00 95.38 284 SER A CA 1
ATOM 2273 C C . SER A 1 284 ? 14.140 0.480 -28.938 1.00 95.38 284 SER A C 1
ATOM 2275 O O . SER A 1 284 ? 13.432 -0.401 -28.443 1.00 95.38 284 SER A O 1
ATOM 2277 N N . ARG A 1 285 ? 14.649 1.459 -28.174 1.00 95.38 285 ARG A N 1
ATOM 2278 C CA . ARG A 1 285 ? 14.362 1.592 -26.733 1.00 95.38 285 ARG A CA 1
ATOM 2279 C C . ARG A 1 285 ? 12.907 1.936 -26.453 1.00 95.38 285 ARG A C 1
ATOM 2281 O O . ARG A 1 285 ? 12.374 1.465 -25.449 1.00 95.38 285 ARG A O 1
ATOM 2288 N N . ARG A 1 286 ? 12.274 2.744 -27.306 1.00 94.44 286 ARG A N 1
ATOM 2289 C CA . ARG A 1 286 ? 10.849 3.069 -27.206 1.00 94.44 286 ARG A CA 1
ATOM 2290 C C . ARG A 1 286 ? 10.003 1.807 -27.362 1.00 94.44 286 ARG A C 1
ATOM 2292 O O . ARG A 1 286 ? 9.214 1.535 -26.464 1.00 94.44 286 ARG A O 1
ATOM 2299 N N . TYR A 1 287 ? 10.215 1.021 -28.419 1.00 95.12 287 TYR A N 1
ATOM 2300 C CA . TYR A 1 287 ? 9.483 -0.234 -28.637 1.00 95.12 287 TYR A CA 1
ATOM 2301 C C . TYR A 1 287 ? 9.739 -1.256 -27.529 1.00 95.12 287 TYR A C 1
ATOM 2303 O O . TYR A 1 287 ? 8.789 -1.800 -26.980 1.00 95.12 287 TYR A O 1
ATOM 2311 N N . SER A 1 288 ? 10.994 -1.441 -27.102 1.00 93.94 288 SER A N 1
ATOM 2312 C CA . SER A 1 288 ? 11.304 -2.315 -25.960 1.00 93.94 288 SER A CA 1
ATOM 2313 C C . SER A 1 288 ? 10.580 -1.899 -24.682 1.00 93.94 288 SER A C 1
ATOM 2315 O O . SER A 1 288 ? 10.146 -2.759 -23.924 1.00 93.94 288 SER A O 1
ATOM 2317 N N . LYS A 1 289 ? 10.466 -0.589 -24.425 1.00 93.50 289 LYS A N 1
ATOM 2318 C CA . LYS A 1 289 ? 9.769 -0.079 -23.243 1.00 93.50 289 LYS A CA 1
ATOM 2319 C C . LYS A 1 289 ? 8.261 -0.287 -23.351 1.00 93.50 289 LYS A C 1
ATOM 2321 O O . LYS A 1 289 ? 7.662 -0.711 -22.368 1.00 93.50 289 LYS A O 1
ATOM 2326 N N . LEU A 1 290 ? 7.676 0.013 -24.513 1.00 93.25 290 LEU A N 1
ATOM 2327 C CA . LEU A 1 290 ? 6.252 -0.209 -24.775 1.00 93.25 290 LEU A CA 1
ATOM 2328 C C . LEU A 1 290 ? 5.892 -1.687 -24.627 1.00 93.25 290 LEU A C 1
ATOM 2330 O O . LEU A 1 290 ? 4.953 -1.992 -23.919 1.00 93.25 290 LEU A O 1
ATOM 2334 N N . HIS A 1 291 ? 6.695 -2.593 -25.186 1.00 92.25 291 HIS A N 1
ATOM 2335 C CA . HIS A 1 291 ? 6.492 -4.035 -25.043 1.00 92.25 291 HIS A CA 1
ATOM 2336 C C . HIS A 1 291 ? 6.578 -4.521 -23.583 1.00 92.25 291 HIS A C 1
ATOM 2338 O O . HIS A 1 291 ? 5.949 -5.505 -23.219 1.00 92.25 291 HIS A O 1
ATOM 2344 N N . SER A 1 292 ? 7.402 -3.886 -22.741 1.00 91.00 292 SER A N 1
ATOM 2345 C CA . SER A 1 292 ? 7.577 -4.302 -21.339 1.00 91.00 292 SER A CA 1
ATOM 2346 C C . SER A 1 292 ? 6.583 -3.689 -20.347 1.00 91.00 292 SER A C 1
ATOM 2348 O O . SER A 1 292 ? 6.628 -4.069 -19.178 1.00 91.00 292 SER A O 1
ATOM 2350 N N . THR A 1 293 ? 5.811 -2.679 -20.765 1.00 90.12 293 THR A N 1
ATOM 2351 C CA . THR A 1 293 ? 4.881 -1.927 -19.899 1.00 90.12 293 THR A CA 1
ATOM 2352 C C . THR A 1 293 ? 3.488 -2.508 -20.031 1.00 90.12 293 THR A C 1
ATOM 2354 O O . THR A 1 293 ? 2.853 -2.702 -18.974 1.00 90.12 293 THR A O 1
#

Radius of gyration: 26.33 Å; Cα contacts (8 Å, |Δi|>4): 402; chains: 1; bounding box: 55×48×72 Å

InterPro domains:
  IPR012337 Ribonuclease H-like superfamily [SSF53098] (33-180)
  IPR036397 Ribonuclease H superfamily [G3DSA:3.30.420.10] (23-200)
  IPR043502 DNA/RNA polymerase superfamily [SSF56672] (184-293)

Sequence (293 aa):
MKAYLGRHTPKDGTSIAPTGLVHTAWENLFTNPPPYVALDIETPSLANRRVMGVGIATPQNDNFYFDFTDPGMPWHLFMPSQTRKIWHNATFDLSLEALGKFGADKDNIEDTAIIARMLNMDVQLSTAALNTNARTQSVSDLFAEYKVKSMEDLPWRIVAHKCINDARVTMQFYEKYKNTVNKENYEVERKITSMLLYMSHRGIALDQELLVDIVDEMQERVKFFDAALDFNYRSVPQTRLALLKAGLIPRTKYSKKTGLRSFDTGKAALEEFDHTLPKAIIESRRYSKLHST

Mean predicted aligned error: 7.46 Å

Organism: NCBI:txid412755

Solvent-accessible surface area (backbone atoms only — not comparable to full-atom values): 16554 Å² total; per-residue (Å²): 133,52,77,45,78,48,55,100,69,46,98,82,71,67,80,75,80,75,52,76,69,52,49,52,56,52,50,36,57,76,77,60,54,60,69,44,38,11,40,32,67,39,41,45,40,95,86,45,38,54,68,56,25,38,9,34,15,38,90,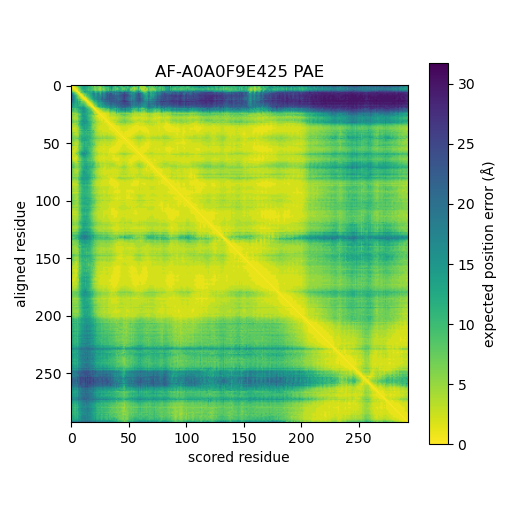88,56,48,26,32,23,32,41,63,83,41,91,82,55,69,56,69,69,47,29,80,51,86,42,32,34,32,23,66,51,45,70,62,52,49,26,52,72,34,42,28,70,76,54,40,46,61,77,56,54,44,44,46,33,57,55,24,52,79,68,74,43,56,59,53,62,43,62,39,28,67,84,49,102,40,77,54,76,53,69,68,58,52,28,62,74,71,72,45,91,40,56,75,75,45,60,68,66,58,52,41,52,51,26,22,40,48,3,39,38,42,38,54,51,38,73,73,43,69,82,75,54,64,64,70,63,48,52,52,54,55,51,49,54,31,52,52,49,53,51,60,63,68,58,76,93,72,66,62,67,62,48,49,54,51,45,51,52,30,48,52,53,35,52,51,40,59,68,73,35,97,57,58,69,85,38,68,70,53,39,50,53,54,34,50,75,70,71,45,83,51,61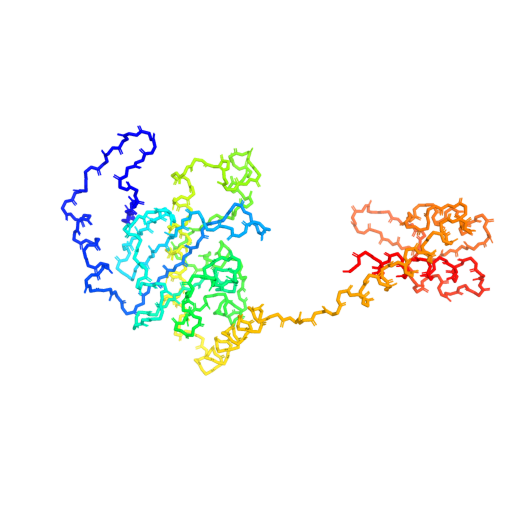,75,39,78,37,87,90,75,76,44,75,42,70,40,79,49,65,74,55,33,66,75,47,98,47,69,66,44,52,50,47,50,51,44,51,48,36,49,48,61,60,73,106

Secondary structure (DSSP, 8-state):
-EEEEE-SS-TT----PPPHHHHHHHHHHHHS--SEEEEEEE-S-SS-----EEEEE-TTSEEEEEETT-TT--GGGTSSSSSEEEESSHHHHTSTTTTGGGT--SSSEEEHHHHHHHTT--SSHHHHGGGTT-----HHHHHHHHT-SSGGGS-HHHHHHHHHHHHHHHHHHHHHHTTTS-HHHHHHHHHHHHHHHHHHHH-----HHHHHHHHHHHHHHHHHHHHHSSS-TT-HHHHHHHHHHTT--PPEEE-TTT--EEE--SHHHHHT--SHHHHHHHHHHHHHHHHH-

Foldseek 3Di:
DAEAEADCADPVRDDDDDDPVSVVVLCCCQPPNDQEKEKFFFAFDLVQQETQWMWIADPVRHIYIHGPPRPPPSVQNFADHSYAYEYAPVCSCCACSHCVVVRGDLQSYHYLLLLCVQVVHDSPLQRLLVVFPAHADDVVVVCVVVVHDTPVPDDVVVVRVRNNSSSSSRSRSCVVRVVVGDPVVRSVVSVVSSVVRVDNNVDDDDDVVVVVVLLVVLVVLLVVLCVVDVFDLVDPVGLCVVCVVVVHFFDWDADPVPRDIDHDLDLVRLVVDPDPSSVSSNVSVVSVVVSVD

Nearest PDB structures (foldseek):
  1kln-assembly1_A  TM=6.745E-01  e=3.167E-08  Escherichia coli
  1kfd-assembly1_A  TM=6.534E-01  e=1.092E-07  Escherichia coli
  9cay-assembly1_A  TM=5.833E-01  e=1.547E-06  Plasmodium falciparum 3D7
  5dkt-assembly1_A  TM=6.596E-01  e=6.001E-06  Plasmodium falciparum 3D7
  5c0x-assembly1_K  TM=5.005E-01  e=2.630E-06  Saccharomyces cerevisiae S288C

pLDDT: mean 90.29, std 11.69, range [38.19, 98.44]